Protein AF-A0A8S9FDY0-F1 (afdb_monomer)

Foldseek 3Di:
DPLVVLLVLLLCLLVVQPDLDLVSLQVNLVSLVVNLPDPDPVSLVVSLVSCLVSLVSVLVSLLSQLQDPDQLLPSNLSSLLSLLSLLVGPPRPNVSNDDLSSLLSSLVSLLSLLADDPPPPPDDDDDDDDDDDDDDDDDDDDDDDDDDDDDPDPDDPVRDRDQVSSLSSLVSLLVSCVVDQCVVPVVSLVSLLVSLVCNLVSNVVVVVPDDSVSSVVSSCSSNVSNVVVVVD

Sequence (232 aa):
MDEELLLARIIAGFEGGGGDDESHYHELVADLKSLLDTDDDEILDRFYVSLSSTASSFLRCFSAAMDSPVESGRLAILASEAYLSLLLSTNCPVFTFFSPVAFLSLLGSIRRYLKPRRREDSGAAASSQGNKKKRRRGGGSRKNARNPGREDGDETEEGGFDAKLVFRVLERLGSVLGFVHLDRFPDSLKSLVQTVSEIPLLALEHSGVLNYDRLMEMCGRILGGVLSSDSR

Radius of gyration: 23.09 Å; Cα contacts (8 Å, |Δi|>4): 185; chains: 1; bounding box: 73×43×56 Å

Mean predicted aligned error: 11.54 Å

Solvent-accessible surface area (backbone atoms only — not comparable to full-atom values): 14063 Å² total; per-residue (Å²): 128,62,67,67,60,51,52,53,51,51,54,49,48,33,70,69,54,64,64,99,46,65,67,59,51,50,51,48,39,53,52,50,42,60,57,70,72,47,94,47,65,70,60,49,53,52,46,50,60,61,44,60,82,41,35,70,42,42,46,48,49,50,25,49,38,12,55,47,82,56,92,64,28,54,65,10,43,49,35,36,37,40,54,42,48,52,58,68,38,84,90,44,62,44,83,71,74,59,46,69,64,40,52,49,24,37,52,49,14,52,52,57,52,42,42,78,74,77,75,78,67,90,71,89,87,89,84,85,87,81,92,81,91,84,87,84,88,78,90,82,89,85,92,84,85,87,86,90,75,94,70,92,74,94,68,84,68,90,68,62,88,58,55,67,59,53,53,51,38,53,54,42,50,46,55,47,56,76,77,47,78,44,84,85,36,60,70,52,42,52,49,46,55,52,45,50,66,42,45,67,67,41,39,59,84,43,56,92,72,45,62,59,72,61,49,52,51,50,39,48,50,40,51,50,55,59,62,57,59,77,74,114

Secondary structure (DSSP, 8-state):
--HHHHHHHHHHHHHT---S-HHHHHHHHHHHHHHHT---HHHHHHHHHHHHTTHHHHHHHHHHHHH---TT-HHHHHHHHHHHHHHHSTT--HHHH--HHHHHHHHHHHHHHHSPP----S-----------------------------------TT---HHHHHHHHHHHHHHTTT--GGG-HHHHHHHHHHHHHHHHHHGGGTTTS-HHHHHHHHHHHHHHHHHHTT-

Organism: Brassica cretica (NCBI:txid69181)

pLDDT: mean 79.34, std 21.3, range [27.75, 97.62]

Nearest PDB structures (foldseek):
  8g9k-assembly1_A  TM=3.292E-01  e=4.864E-02  synthetic construct
  8g9j-assembly1_A  TM=3.247E-01  e=9.350E-02  synthetic construct
  6qzr-assembly3_E-4  TM=3.552E-01  e=7.291E-01  Homo sapiens
  2r17-assembly2_D  TM=1.812E-01  e=4.363E-01  Homo sapiens
  1h6k-assembly1_A  TM=2.986E-01  e=3.735E+00  Homo sapiens

InterPro domains:
  IPR026971 Condensin subunit 1/Condensin-2 complex subunit D3 [PTHR14222] (39-215)

Structure (mmCIF, N/CA/C/O backbone):
data_AF-A0A8S9FDY0-F1
#
_entry.id   AF-A0A8S9FDY0-F1
#
loop_
_atom_site.group_PDB
_atom_site.id
_atom_site.type_symbol
_atom_site.label_atom_id
_atom_site.label_alt_id
_atom_site.label_comp_id
_atom_site.label_asym_id
_atom_site.label_entity_id
_atom_site.label_seq_id
_atom_site.pdbx_PDB_ins_code
_atom_site.Cartn_x
_atom_site.Cartn_y
_atom_site.Cartn_z
_atom_site.occupancy
_atom_site.B_iso_or_equiv
_atom_site.auth_seq_id
_atom_site.auth_comp_id
_atom_site.auth_asym_id
_atom_site.auth_atom_id
_atom_site.pdbx_PDB_model_num
ATOM 1 N N 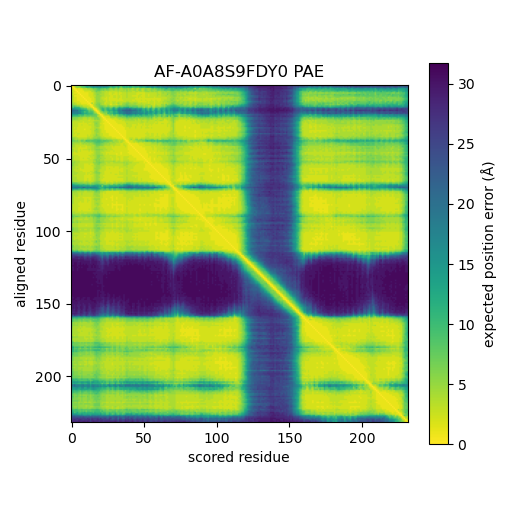. MET A 1 1 ? 10.280 -4.876 24.367 1.00 56.88 1 MET A N 1
ATOM 2 C CA . MET A 1 1 ? 9.572 -3.586 24.505 1.00 56.88 1 MET A CA 1
ATOM 3 C C . MET A 1 1 ? 8.187 -3.933 25.017 1.00 56.88 1 MET A C 1
ATOM 5 O O . MET A 1 1 ? 7.732 -5.014 24.684 1.00 56.88 1 MET A O 1
ATOM 9 N N . ASP A 1 2 ? 7.576 -3.114 25.864 1.00 84.12 2 ASP A N 1
ATOM 10 C CA . ASP A 1 2 ? 6.183 -3.341 26.261 1.00 84.12 2 ASP A CA 1
ATOM 11 C C . ASP A 1 2 ? 5.293 -3.088 25.031 1.00 84.12 2 ASP A C 1
ATOM 13 O O . ASP A 1 2 ? 5.335 -1.990 24.469 1.00 84.12 2 ASP A O 1
ATOM 17 N N . GLU A 1 3 ? 4.583 -4.109 24.552 1.00 82.44 3 GLU A N 1
ATOM 18 C CA . GLU A 1 3 ? 3.737 -4.037 23.349 1.00 82.44 3 GLU A CA 1
ATOM 19 C C . GLU A 1 3 ? 2.630 -2.985 23.509 1.00 82.44 3 GLU A C 1
ATOM 21 O O . GLU A 1 3 ? 2.248 -2.323 22.545 1.00 82.44 3 GLU A O 1
ATOM 26 N N . GLU A 1 4 ? 2.210 -2.725 24.749 1.00 84.00 4 GLU A N 1
ATOM 27 C CA . GLU A 1 4 ? 1.262 -1.665 25.081 1.00 84.00 4 GLU A CA 1
ATOM 28 C C . GLU A 1 4 ? 1.862 -0.267 24.848 1.00 84.00 4 GLU A C 1
ATOM 30 O O . GLU A 1 4 ? 1.204 0.628 24.309 1.00 84.00 4 GLU A O 1
ATOM 35 N N . LEU A 1 5 ? 3.141 -0.073 25.199 1.00 86.38 5 LEU A N 1
ATOM 36 C CA . LEU A 1 5 ? 3.855 1.177 24.920 1.00 86.38 5 LEU A CA 1
ATOM 37 C C . LEU A 1 5 ? 4.093 1.358 23.417 1.00 86.38 5 LEU A C 1
ATOM 39 O O . LEU A 1 5 ? 4.021 2.487 22.926 1.00 86.38 5 LEU A O 1
ATOM 43 N N . LEU A 1 6 ? 4.354 0.266 22.690 1.00 89.50 6 LEU A N 1
ATOM 44 C CA . LEU A 1 6 ? 4.490 0.287 21.234 1.00 89.50 6 LEU A CA 1
ATOM 45 C C . LEU A 1 6 ? 3.177 0.722 20.570 1.00 89.50 6 LEU A C 1
ATOM 47 O O . LEU A 1 6 ? 3.187 1.637 19.746 1.00 89.50 6 LEU A O 1
ATOM 51 N N . LEU A 1 7 ? 2.052 0.130 20.980 1.00 89.75 7 LEU A N 1
ATOM 52 C CA . LEU A 1 7 ? 0.719 0.475 20.489 1.00 89.75 7 LEU A CA 1
ATOM 53 C C . LEU A 1 7 ? 0.404 1.952 20.748 1.00 89.75 7 LEU A C 1
ATOM 55 O O . LEU A 1 7 ? 0.055 2.679 19.815 1.00 89.75 7 LEU A O 1
ATOM 59 N N . ALA A 1 8 ? 0.586 2.422 21.985 1.00 89.19 8 ALA A N 1
ATOM 60 C CA . ALA A 1 8 ? 0.338 3.817 22.342 1.00 89.19 8 ALA A CA 1
ATOM 61 C C . ALA A 1 8 ? 1.201 4.787 21.517 1.00 89.19 8 ALA A C 1
ATOM 63 O O . ALA A 1 8 ? 0.704 5.818 21.062 1.00 89.19 8 ALA A O 1
ATOM 64 N N . ARG A 1 9 ? 2.474 4.442 21.278 1.00 89.50 9 ARG A N 1
ATOM 65 C CA . ARG A 1 9 ? 3.392 5.249 20.464 1.00 89.50 9 ARG A CA 1
ATOM 66 C C . ARG A 1 9 ? 2.954 5.325 19.002 1.00 89.50 9 ARG A C 1
ATOM 68 O O . ARG A 1 9 ? 2.957 6.417 18.438 1.00 89.50 9 ARG A O 1
ATOM 75 N N . ILE A 1 10 ? 2.547 4.201 18.410 1.00 90.31 10 ILE A N 1
ATOM 76 C CA . ILE A 1 10 ? 2.060 4.149 17.024 1.00 90.31 10 ILE A CA 1
ATOM 77 C C . ILE A 1 10 ? 0.804 5.018 16.868 1.00 90.31 10 ILE A C 1
ATOM 79 O O . ILE A 1 10 ? 0.749 5.868 15.978 1.00 90.31 10 ILE A O 1
ATOM 83 N N . ILE A 1 11 ? -0.183 4.850 17.755 1.00 90.50 11 ILE A N 1
ATOM 84 C CA . ILE A 1 11 ? -1.442 5.608 17.699 1.00 90.50 11 ILE A CA 1
ATOM 85 C C . ILE A 1 11 ? -1.191 7.107 17.902 1.00 90.50 11 ILE A C 1
ATOM 87 O O . ILE A 1 11 ? -1.651 7.918 17.095 1.00 90.50 11 ILE A O 1
ATOM 91 N N . ALA A 1 12 ? -0.394 7.479 18.910 1.00 88.56 12 ALA A N 1
ATOM 92 C CA . ALA A 1 12 ? -0.030 8.873 19.154 1.00 88.56 12 ALA A CA 1
ATOM 93 C C . ALA A 1 12 ? 0.718 9.496 17.965 1.00 88.56 12 ALA A C 1
ATOM 95 O O . ALA A 1 12 ? 0.526 10.675 17.665 1.00 88.56 12 ALA A O 1
ATOM 96 N N . GLY A 1 13 ? 1.533 8.711 17.255 1.00 85.81 13 GLY A N 1
ATOM 97 C CA . GLY A 1 13 ? 2.208 9.158 16.040 1.00 85.81 13 GLY A CA 1
ATOM 98 C C . GLY A 1 13 ? 1.251 9.503 14.899 1.00 85.81 13 GLY A C 1
ATOM 99 O O . GLY A 1 13 ? 1.454 10.501 14.210 1.00 85.81 13 GLY A O 1
ATOM 100 N N . PHE A 1 14 ? 0.162 8.745 14.727 1.00 85.50 14 PHE A N 1
ATOM 101 C CA . PHE A 1 14 ? -0.856 9.078 13.724 1.00 85.50 14 PHE A CA 1
ATOM 102 C C . PHE A 1 14 ? -1.698 10.295 14.124 1.00 85.50 14 PHE A C 1
ATOM 104 O O . PHE A 1 14 ? -2.007 11.136 13.276 1.00 85.50 14 PHE A O 1
ATOM 111 N N . GLU A 1 15 ? -2.057 10.421 15.402 1.00 82.94 15 GLU A N 1
ATOM 112 C CA . GLU A 1 15 ? -2.853 11.548 15.910 1.00 82.94 15 GLU A CA 1
ATOM 113 C C . GLU A 1 15 ? -2.082 12.865 15.948 1.00 82.94 15 GLU A C 1
ATOM 115 O O . GLU A 1 15 ? -2.645 13.916 15.636 1.00 82.94 15 GLU A O 1
ATOM 120 N N . GLY A 1 16 ? -0.789 12.805 16.279 1.00 72.00 16 GLY A N 1
ATOM 121 C CA . GLY A 1 16 ? 0.097 13.962 16.405 1.00 72.00 16 GLY A CA 1
ATOM 122 C C . GLY A 1 16 ? 0.286 14.751 15.111 1.00 72.00 16 GLY A C 1
ATOM 123 O O . GLY A 1 16 ? 0.897 15.815 15.145 1.00 72.00 16 GLY A O 1
ATOM 124 N N . GLY A 1 17 ? -0.267 14.261 13.994 1.00 62.62 17 GLY A N 1
ATOM 125 C CA . GLY A 1 17 ? -0.178 14.888 12.689 1.00 62.62 17 GLY A CA 1
ATOM 126 C C . GLY A 1 17 ? 1.274 14.921 12.263 1.00 62.62 17 GLY A C 1
ATOM 127 O O . GLY A 1 17 ? 1.907 15.961 12.401 1.00 62.62 17 GLY A O 1
ATOM 128 N N . GLY A 1 18 ? 1.764 13.769 11.791 1.00 57.16 18 GLY A N 1
ATOM 129 C CA . GLY A 1 18 ? 3.159 13.556 11.425 1.00 57.16 18 GLY A CA 1
ATOM 130 C C . GLY A 1 18 ? 3.793 14.806 10.834 1.00 57.16 18 GLY A C 1
ATOM 131 O O . GLY A 1 18 ? 3.301 15.350 9.843 1.00 57.16 18 GLY A O 1
ATOM 132 N N . GLY A 1 19 ? 4.843 15.291 11.498 1.00 56.75 19 GLY A N 1
ATOM 133 C CA . GLY A 1 19 ? 5.640 16.373 10.946 1.00 56.75 19 GLY A CA 1
ATOM 134 C C . GLY A 1 19 ? 6.150 15.962 9.567 1.00 56.75 19 GLY A C 1
ATOM 135 O O . GLY A 1 19 ? 6.284 14.773 9.278 1.00 56.75 19 GLY A O 1
ATOM 136 N N . ASP A 1 20 ? 6.500 16.932 8.728 1.00 61.53 20 ASP A N 1
ATOM 137 C CA . ASP A 1 20 ? 7.182 16.676 7.447 1.00 61.53 20 ASP A CA 1
ATOM 138 C C . ASP A 1 20 ? 8.606 16.089 7.639 1.00 61.53 20 ASP A C 1
ATOM 140 O O . ASP A 1 20 ? 9.438 16.126 6.736 1.00 61.53 20 ASP A O 1
ATOM 144 N N . ASP A 1 21 ? 8.902 15.564 8.831 1.00 73.56 21 ASP A N 1
ATOM 145 C CA . ASP A 1 21 ? 10.158 14.950 9.217 1.00 73.56 21 ASP A CA 1
ATOM 146 C C . ASP A 1 21 ? 10.160 13.470 8.815 1.00 73.56 21 ASP A C 1
ATOM 148 O O . ASP A 1 21 ? 9.373 12.651 9.292 1.00 73.56 21 ASP A O 1
ATOM 152 N N . GLU A 1 22 ? 11.067 13.122 7.909 1.00 73.88 22 GLU A N 1
ATOM 153 C CA . GLU A 1 22 ? 11.242 11.769 7.386 1.00 73.88 22 GLU A CA 1
ATOM 154 C C . GLU A 1 22 ? 11.546 10.749 8.491 1.00 73.88 22 GLU A C 1
ATOM 156 O O . GLU A 1 22 ? 11.070 9.610 8.439 1.00 73.88 22 GLU A O 1
ATOM 161 N N . SER A 1 23 ? 12.305 11.169 9.509 1.00 81.94 23 SER A N 1
ATOM 162 C CA . SER A 1 23 ? 12.686 10.311 10.633 1.00 81.94 23 SER A CA 1
ATOM 163 C C . SER A 1 23 ? 11.456 9.795 11.384 1.00 81.94 23 SER A C 1
ATOM 165 O O . SER A 1 23 ? 11.383 8.612 11.720 1.00 81.94 23 SER A O 1
ATOM 167 N N . HIS A 1 24 ? 10.432 10.640 11.511 1.00 85.56 24 HIS A N 1
ATOM 168 C CA . HIS A 1 24 ? 9.168 10.291 12.141 1.00 85.56 24 HIS A CA 1
ATOM 169 C C . HIS A 1 24 ? 8.418 9.195 11.372 1.00 85.56 24 HIS A C 1
ATOM 171 O O . HIS A 1 24 ? 7.959 8.217 11.963 1.00 85.56 24 HIS A O 1
ATOM 177 N N . TYR A 1 25 ? 8.328 9.308 10.043 1.00 87.44 25 TYR A N 1
ATOM 178 C CA . TYR A 1 25 ? 7.694 8.273 9.221 1.00 87.44 25 TYR A CA 1
ATOM 179 C C . TYR A 1 25 ? 8.481 6.964 9.239 1.00 87.44 25 TYR A C 1
ATOM 181 O O . TYR A 1 25 ? 7.880 5.890 9.253 1.00 87.44 25 TYR A O 1
ATOM 189 N N . HIS A 1 26 ? 9.812 7.037 9.238 1.00 88.88 26 HIS A N 1
ATOM 190 C CA . HIS A 1 26 ? 10.655 5.850 9.294 1.00 88.88 26 HIS A CA 1
ATOM 191 C C . HIS A 1 26 ? 10.455 5.074 10.604 1.00 88.88 26 HIS A C 1
ATOM 193 O O . HIS A 1 26 ? 10.260 3.857 10.567 1.00 88.88 26 HIS A O 1
ATOM 199 N N . GLU A 1 27 ? 10.447 5.771 11.743 1.00 90.31 27 GLU A N 1
ATOM 200 C CA . GLU A 1 27 ? 10.160 5.176 13.052 1.00 90.31 27 GLU A CA 1
ATOM 201 C C . GLU A 1 27 ? 8.762 4.552 13.093 1.00 90.31 27 GLU A C 1
ATOM 203 O O . GLU A 1 27 ? 8.628 3.386 13.460 1.00 90.31 27 GLU A O 1
ATOM 208 N N . LEU A 1 28 ? 7.734 5.263 12.617 1.00 90.31 28 LEU A N 1
ATOM 209 C CA . LEU A 1 28 ? 6.366 4.735 12.5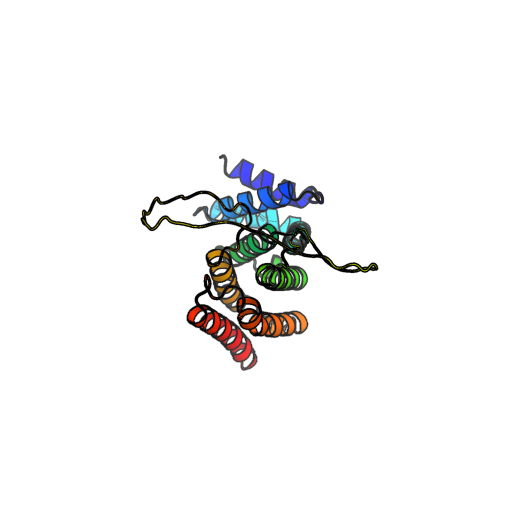85 1.00 90.31 28 LEU A CA 1
ATOM 210 C C . LEU A 1 28 ? 6.220 3.488 11.712 1.00 90.31 28 LEU A C 1
ATOM 212 O O . LEU A 1 28 ? 5.514 2.550 12.082 1.00 90.31 28 LEU A O 1
ATOM 216 N N . VAL A 1 29 ? 6.875 3.458 10.551 1.00 92.00 29 VAL A N 1
ATOM 217 C CA . VAL A 1 29 ? 6.857 2.290 9.662 1.00 92.00 29 VAL A CA 1
ATOM 218 C C . VAL A 1 29 ? 7.566 1.100 10.310 1.00 92.00 29 VAL A C 1
ATOM 220 O O . VAL A 1 29 ? 7.089 -0.027 10.176 1.00 92.00 29 VAL A O 1
ATOM 223 N N . ALA A 1 30 ? 8.685 1.327 11.001 1.00 92.19 30 ALA A N 1
ATOM 224 C CA . ALA A 1 30 ? 9.407 0.274 11.710 1.00 92.19 30 ALA A CA 1
ATOM 225 C C . ALA A 1 30 ? 8.589 -0.281 12.886 1.00 92.19 30 ALA A C 1
ATOM 227 O O . ALA A 1 30 ? 8.458 -1.497 13.024 1.00 92.19 30 ALA A O 1
ATOM 228 N N . ASP A 1 31 ? 7.985 0.606 13.673 1.00 93.06 31 ASP A N 1
ATOM 229 C CA . ASP A 1 31 ? 7.131 0.255 14.802 1.00 93.06 31 ASP A CA 1
ATOM 230 C C . ASP A 1 31 ? 5.903 -0.538 14.364 1.00 93.06 31 ASP A C 1
ATOM 232 O O . ASP A 1 31 ? 5.607 -1.585 14.941 1.00 93.06 31 ASP A O 1
ATOM 236 N N . LEU A 1 32 ? 5.221 -0.081 13.307 1.00 93.19 32 LEU A N 1
ATOM 237 C CA . LEU A 1 32 ? 4.072 -0.794 12.762 1.00 93.19 32 LEU A CA 1
ATOM 238 C C . LEU A 1 32 ? 4.470 -2.188 12.281 1.00 93.19 32 LEU A C 1
ATOM 240 O O . LEU A 1 32 ? 3.759 -3.144 12.557 1.00 93.19 32 LEU A O 1
ATOM 244 N N . LYS A 1 33 ? 5.604 -2.331 11.585 1.00 92.56 33 LYS A N 1
ATOM 245 C CA . LYS A 1 33 ? 6.080 -3.657 11.164 1.00 92.56 33 LYS A CA 1
ATOM 246 C C . LYS A 1 33 ? 6.359 -4.560 12.358 1.00 92.56 33 LYS A C 1
ATOM 248 O O . LYS A 1 33 ? 5.897 -5.690 12.353 1.00 92.56 33 LYS A O 1
ATOM 253 N N . SER A 1 34 ? 7.037 -4.047 13.386 1.00 92.44 34 SER A N 1
ATOM 254 C CA . SER A 1 34 ? 7.290 -4.813 14.610 1.00 92.44 34 SER A CA 1
ATOM 255 C C . SER A 1 34 ? 5.995 -5.277 15.275 1.00 92.44 34 SER A C 1
ATOM 257 O O . SER A 1 34 ? 5.960 -6.387 15.792 1.00 92.44 34 SER A O 1
ATOM 259 N N . LEU A 1 35 ? 4.948 -4.446 15.268 1.00 92.62 35 LEU A N 1
ATOM 260 C CA . LEU A 1 35 ? 3.642 -4.817 15.807 1.00 92.62 35 LEU A CA 1
ATOM 261 C C . LEU A 1 35 ? 2.960 -5.891 14.945 1.00 92.62 35 LEU A C 1
ATOM 263 O O . LEU A 1 35 ? 2.451 -6.864 15.480 1.00 92.62 35 LEU A O 1
ATOM 267 N N . LEU A 1 36 ? 2.979 -5.740 13.618 1.00 91.44 36 LEU A N 1
ATOM 268 C CA . LEU A 1 36 ? 2.350 -6.685 12.684 1.00 91.44 36 LEU A CA 1
ATOM 269 C C . LEU A 1 36 ? 3.071 -8.034 12.585 1.00 91.44 36 LEU A C 1
ATOM 271 O O . LEU A 1 36 ? 2.460 -9.013 12.174 1.00 91.44 36 LEU A O 1
ATOM 275 N N . ASP A 1 37 ? 4.355 -8.082 12.934 1.00 89.50 37 ASP A N 1
ATOM 276 C CA . ASP A 1 37 ? 5.129 -9.322 13.030 1.00 89.50 37 ASP A CA 1
ATOM 277 C C . ASP A 1 37 ? 4.901 -10.047 14.379 1.00 89.50 37 ASP A C 1
ATOM 279 O O . ASP A 1 37 ? 5.515 -11.084 14.630 1.00 89.50 37 ASP A O 1
ATOM 283 N N . THR A 1 38 ? 4.049 -9.508 15.260 1.00 87.31 38 THR A N 1
ATOM 284 C CA . THR A 1 38 ? 3.669 -10.157 16.523 1.00 87.31 38 THR A CA 1
ATOM 285 C C . THR A 1 38 ? 2.576 -11.195 16.256 1.00 87.31 38 THR A C 1
ATOM 287 O O . THR A 1 38 ? 1.565 -10.878 15.640 1.00 87.31 38 THR A O 1
ATOM 290 N N . ASP A 1 39 ? 2.741 -12.419 16.764 1.00 79.69 39 ASP A N 1
ATOM 291 C CA . ASP A 1 39 ? 1.751 -13.508 16.648 1.00 79.69 39 ASP A CA 1
ATOM 292 C C . ASP A 1 39 ? 0.611 -13.404 17.697 1.00 79.69 39 ASP A C 1
ATOM 294 O O . ASP A 1 39 ? 0.001 -14.409 18.068 1.00 79.69 39 ASP A O 1
ATOM 298 N N . ASP A 1 40 ? 0.345 -12.204 18.227 1.00 89.25 40 ASP A N 1
ATOM 299 C CA . ASP A 1 40 ? -0.651 -11.958 19.277 1.00 89.25 40 ASP A CA 1
ATOM 300 C C . ASP A 1 40 ? -1.907 -11.290 18.698 1.00 89.25 40 ASP A C 1
ATOM 302 O O . ASP A 1 40 ? -1.979 -10.070 18.509 1.00 89.25 40 ASP A O 1
ATOM 306 N N . ASP A 1 41 ? -2.919 -12.117 18.427 1.00 89.12 41 ASP A N 1
ATOM 307 C CA . ASP A 1 41 ? -4.205 -11.671 17.890 1.00 89.12 41 ASP A CA 1
ATOM 308 C C . ASP A 1 41 ? -4.957 -10.725 18.852 1.00 89.12 41 ASP A C 1
ATOM 310 O O . ASP A 1 41 ? -5.671 -9.835 18.388 1.00 89.12 41 ASP A O 1
ATOM 314 N N . GLU A 1 42 ? -4.793 -10.851 20.178 1.00 91.12 42 GLU A N 1
ATOM 315 C CA . GLU A 1 42 ? -5.473 -9.964 21.138 1.00 91.12 42 GLU A CA 1
ATOM 316 C C . GLU A 1 42 ? -4.911 -8.540 21.058 1.00 91.12 42 GLU A C 1
ATOM 318 O O . GLU A 1 42 ? -5.657 -7.552 21.110 1.00 91.12 42 GLU A O 1
ATOM 323 N N . ILE A 1 43 ? -3.593 -8.420 20.896 1.00 90.44 43 ILE A N 1
ATOM 324 C CA . ILE A 1 43 ? -2.919 -7.132 20.714 1.00 90.44 43 ILE A CA 1
ATOM 325 C C . ILE A 1 43 ? -3.309 -6.509 19.375 1.00 90.44 43 ILE A C 1
ATOM 327 O O . ILE A 1 43 ? -3.617 -5.312 19.330 1.00 90.44 43 ILE A O 1
ATOM 331 N N . LEU A 1 44 ? -3.353 -7.302 18.302 1.00 91.50 44 LEU A N 1
ATOM 332 C CA . LEU A 1 44 ? -3.774 -6.830 16.982 1.00 91.50 44 LEU A CA 1
ATOM 333 C C . LEU A 1 44 ? -5.234 -6.362 16.985 1.00 91.50 44 LEU A C 1
ATOM 335 O O . LEU A 1 44 ? -5.523 -5.272 16.486 1.00 91.50 44 LEU A O 1
ATOM 339 N N . ASP A 1 45 ? -6.143 -7.098 17.621 1.00 91.81 45 ASP A N 1
ATOM 340 C CA . ASP A 1 45 ? -7.548 -6.701 17.741 1.00 91.81 45 ASP A CA 1
ATOM 341 C C . ASP A 1 45 ? -7.692 -5.363 18.490 1.00 91.81 45 ASP A C 1
ATOM 343 O O . ASP A 1 45 ? -8.390 -4.447 18.033 1.00 91.81 45 ASP A O 1
ATOM 347 N N . ARG A 1 46 ? -6.973 -5.187 19.608 1.00 92.12 46 ARG A N 1
ATOM 348 C CA . ARG A 1 46 ? -6.941 -3.912 20.351 1.00 92.12 46 ARG A CA 1
ATOM 349 C C . ARG A 1 46 ? -6.335 -2.778 19.528 1.00 92.12 46 ARG A C 1
ATOM 351 O O . ARG A 1 46 ? -6.821 -1.638 19.589 1.00 92.12 46 ARG A O 1
ATOM 358 N N . PHE A 1 47 ? -5.300 -3.080 18.751 1.00 93.06 47 PHE A N 1
ATOM 359 C CA . PHE A 1 47 ? -4.691 -2.135 17.829 1.00 93.06 47 PHE A CA 1
ATOM 360 C C . PHE A 1 47 ? -5.687 -1.695 16.758 1.00 93.06 47 PHE A C 1
ATOM 362 O O . PHE A 1 47 ? -5.853 -0.493 16.573 1.00 93.06 47 PHE A O 1
ATOM 369 N N . TYR A 1 48 ? -6.426 -2.606 16.122 1.00 93.94 48 TYR A N 1
ATOM 370 C CA . TYR A 1 48 ? -7.423 -2.242 15.112 1.00 93.94 48 TYR A CA 1
ATOM 371 C C . TYR A 1 48 ? -8.572 -1.418 15.675 1.00 93.94 48 TYR A C 1
ATOM 373 O O . TYR A 1 48 ? -9.020 -0.480 15.010 1.00 93.94 48 TYR A O 1
ATOM 381 N N . VAL A 1 49 ? -9.033 -1.715 16.892 1.00 93.00 49 VAL A N 1
ATOM 382 C CA . VAL A 1 49 ? -10.047 -0.896 17.574 1.00 93.00 49 VAL A CA 1
ATOM 383 C C . VAL A 1 49 ? -9.538 0.535 17.767 1.00 93.00 49 VAL A C 1
ATOM 385 O O . VAL A 1 49 ? -10.247 1.491 17.445 1.00 93.00 49 VAL A O 1
ATOM 388 N N . SER A 1 50 ? -8.292 0.686 18.219 1.00 92.00 50 SER A N 1
ATOM 389 C CA . SER A 1 50 ? -7.659 1.991 18.460 1.00 92.00 50 SER A CA 1
ATOM 390 C C . SER A 1 50 ? -7.305 2.727 17.163 1.00 92.00 50 SER A C 1
ATOM 392 O O . SER A 1 50 ? -7.445 3.942 17.063 1.00 92.00 50 SER A O 1
ATOM 394 N N . LEU A 1 51 ? -6.879 2.002 16.131 1.00 92.12 51 LEU A N 1
ATOM 395 C CA . LEU A 1 51 ? -6.547 2.566 14.827 1.00 92.12 51 LEU A CA 1
ATOM 396 C C . LEU A 1 51 ? -7.811 2.988 14.071 1.00 92.12 51 LEU A C 1
ATOM 398 O O . LEU A 1 51 ? -7.791 3.958 13.321 1.00 92.12 51 LEU A O 1
ATOM 402 N N . SER A 1 52 ? -8.936 2.297 14.279 1.00 93.12 52 SER A N 1
ATOM 403 C CA . SER A 1 52 ? -10.200 2.612 13.601 1.00 93.12 52 SER A CA 1
ATOM 404 C C . SER A 1 52 ? -10.734 3.995 13.976 1.00 93.12 52 SER A C 1
ATOM 406 O O . SER A 1 52 ? -11.274 4.687 13.112 1.00 93.12 52 SER A O 1
ATOM 408 N N . SER A 1 53 ? -10.547 4.446 15.224 1.00 91.00 53 SER A N 1
ATOM 409 C CA . SER A 1 53 ? -10.924 5.810 15.634 1.00 91.00 53 SER A CA 1
ATOM 410 C C . SER A 1 53 ? -10.052 6.890 14.980 1.00 91.00 53 SER A C 1
ATOM 412 O O . SER A 1 53 ? -10.483 8.036 14.855 1.00 91.00 53 SER A O 1
ATOM 414 N N . THR A 1 54 ? -8.860 6.520 14.506 1.00 89.94 54 THR A N 1
ATOM 415 C CA . THR A 1 54 ? -7.853 7.409 13.908 1.00 89.94 54 THR A CA 1
ATOM 416 C C . THR A 1 54 ? -7.559 7.073 12.441 1.00 89.94 54 THR A C 1
ATOM 418 O O . THR A 1 54 ? -6.579 7.553 11.868 1.00 89.94 54 THR A O 1
ATOM 421 N N . ALA A 1 55 ? -8.434 6.298 11.788 1.00 92.12 55 ALA A N 1
ATOM 422 C CA . ALA A 1 55 ? -8.191 5.714 10.467 1.00 92.12 55 ALA A CA 1
ATOM 423 C C . ALA A 1 55 ? -7.875 6.756 9.383 1.00 92.12 55 ALA A C 1
ATOM 425 O O . ALA A 1 55 ? -7.013 6.539 8.532 1.00 92.12 55 ALA A O 1
ATOM 426 N N . SER A 1 56 ? -8.537 7.914 9.419 1.00 91.75 56 SER A N 1
ATOM 427 C CA . SER A 1 56 ? -8.285 9.014 8.482 1.00 91.75 56 SER A CA 1
ATOM 428 C C . SER A 1 56 ? -6.885 9.612 8.651 1.00 91.75 56 SER A C 1
ATOM 430 O O . SER A 1 56 ? -6.203 9.872 7.657 1.00 91.75 56 SER A O 1
ATOM 432 N N . SER A 1 57 ? -6.439 9.795 9.896 1.00 91.62 57 SER A N 1
ATOM 433 C CA . SER A 1 57 ? -5.092 10.264 10.222 1.00 91.62 57 SER A CA 1
ATOM 434 C C . SER A 1 57 ? -4.042 9.246 9.795 1.00 91.62 57 SER A C 1
ATOM 436 O O . SER A 1 57 ? -3.104 9.619 9.096 1.00 91.62 57 SER A O 1
ATOM 438 N N . PHE A 1 58 ? -4.258 7.965 10.107 1.00 92.38 58 PHE A N 1
ATOM 439 C CA . PHE A 1 58 ? -3.422 6.858 9.641 1.00 92.38 58 PHE A CA 1
ATOM 440 C C . PHE A 1 58 ? -3.260 6.868 8.112 1.00 92.38 58 PHE A C 1
ATOM 442 O O . PHE A 1 58 ? -2.140 6.920 7.601 1.00 92.38 58 PHE A O 1
ATOM 449 N N . LEU A 1 59 ? -4.376 6.894 7.374 1.00 94.12 59 LEU A N 1
ATOM 450 C CA . LEU A 1 59 ? -4.384 6.899 5.910 1.00 94.12 59 LEU A CA 1
ATOM 451 C C . LEU A 1 59 ? -3.644 8.108 5.335 1.00 94.12 59 LEU A C 1
ATOM 453 O O . LEU A 1 59 ? -2.899 7.971 4.363 1.00 94.12 59 LEU A O 1
ATOM 457 N N . ARG A 1 60 ? -3.830 9.288 5.934 1.00 92.56 60 ARG A N 1
ATOM 458 C CA . ARG A 1 60 ? -3.135 10.514 5.531 1.00 92.56 60 ARG A CA 1
ATOM 459 C C . ARG A 1 60 ? -1.629 10.402 5.767 1.00 92.56 60 ARG A C 1
ATOM 461 O O . ARG A 1 60 ? -0.866 10.702 4.854 1.00 92.56 60 ARG A O 1
ATOM 468 N N . CYS A 1 61 ? -1.215 9.941 6.947 1.00 90.81 61 CYS A N 1
ATOM 469 C CA . CYS A 1 61 ? 0.191 9.748 7.297 1.00 90.81 61 CYS A CA 1
ATOM 470 C C . CYS A 1 61 ? 0.874 8.752 6.353 1.00 90.81 61 CYS A C 1
ATOM 472 O O . CYS A 1 61 ? 1.938 9.046 5.818 1.00 90.81 61 CYS A O 1
ATOM 474 N N . PHE A 1 62 ? 0.245 7.607 6.080 1.00 92.00 62 PHE A N 1
ATOM 475 C CA . PHE A 1 62 ? 0.813 6.616 5.166 1.00 92.00 62 PHE A CA 1
ATOM 476 C C . PHE A 1 62 ? 0.845 7.095 3.718 1.00 92.00 62 PHE A C 1
ATOM 478 O O . PHE A 1 62 ? 1.835 6.861 3.029 1.00 92.00 62 PHE A O 1
ATOM 485 N N . SER A 1 63 ? -0.189 7.803 3.259 1.00 94.19 63 SER A N 1
ATOM 486 C CA . SER A 1 63 ? -0.174 8.411 1.923 1.00 94.19 63 SER A CA 1
ATOM 487 C C . SER A 1 63 ? 0.991 9.397 1.792 1.00 94.19 63 SER A C 1
ATOM 489 O O . SER A 1 63 ? 1.751 9.305 0.834 1.00 94.19 63 SER A O 1
ATOM 491 N N . ALA A 1 64 ? 1.205 10.257 2.796 1.00 91.69 64 ALA A N 1
ATOM 492 C CA . ALA A 1 64 ? 2.330 11.192 2.830 1.00 91.69 64 ALA A CA 1
ATOM 493 C C . ALA A 1 64 ? 3.693 10.476 2.838 1.00 91.69 64 ALA A C 1
ATOM 495 O O . ALA A 1 64 ? 4.570 10.824 2.049 1.00 91.69 64 ALA A O 1
ATOM 496 N N . ALA A 1 65 ? 3.855 9.426 3.650 1.00 91.81 65 ALA A N 1
ATOM 497 C CA . ALA A 1 65 ? 5.079 8.624 3.679 1.00 91.81 65 ALA A CA 1
ATOM 498 C C . ALA A 1 65 ? 5.370 7.956 2.321 1.00 91.81 65 ALA A C 1
ATOM 500 O O . ALA A 1 65 ? 6.510 7.956 1.853 1.00 91.81 65 ALA A O 1
ATOM 501 N N . MET A 1 66 ? 4.339 7.422 1.654 1.00 94.75 66 MET A N 1
ATOM 502 C CA . MET A 1 66 ? 4.440 6.826 0.314 1.00 94.75 66 MET A CA 1
ATOM 503 C C . MET A 1 66 ? 4.685 7.864 -0.790 1.00 94.75 66 MET A C 1
ATOM 505 O O . MET A 1 66 ? 5.252 7.527 -1.835 1.00 94.75 66 MET A O 1
ATOM 509 N N . ASP A 1 67 ? 4.283 9.113 -0.563 1.00 92.06 67 ASP A N 1
ATOM 510 C CA . ASP A 1 67 ? 4.498 10.246 -1.464 1.00 92.06 67 ASP A CA 1
ATOM 511 C C . ASP A 1 67 ? 5.776 11.039 -1.213 1.00 92.06 67 ASP A C 1
ATOM 513 O O . ASP A 1 67 ? 6.080 11.942 -1.998 1.00 92.06 67 ASP A O 1
ATOM 517 N N . SER A 1 68 ? 6.560 10.647 -0.206 1.00 86.44 68 SER A N 1
ATOM 518 C CA . SER A 1 68 ? 7.851 11.255 0.096 1.00 86.44 68 SER A CA 1
ATOM 519 C C . SER A 1 68 ? 8.723 11.364 -1.170 1.00 86.44 68 SER A C 1
ATOM 521 O O . SER A 1 68 ? 8.986 10.350 -1.832 1.00 86.44 68 SER A O 1
ATOM 523 N N . PRO A 1 69 ? 9.172 12.581 -1.542 1.00 76.19 69 PRO A N 1
ATOM 524 C CA . PRO A 1 69 ? 9.955 12.816 -2.753 1.00 76.19 69 PRO A CA 1
ATOM 525 C C . PRO A 1 69 ? 11.442 12.486 -2.572 1.00 76.19 69 PRO A C 1
ATOM 527 O O . PRO A 1 69 ? 12.228 12.742 -3.484 1.00 76.19 69 PRO A O 1
ATOM 530 N N . VAL A 1 70 ? 11.837 11.969 -1.404 1.00 69.56 70 VAL A N 1
ATOM 531 C CA . VAL A 1 70 ? 13.238 11.750 -1.039 1.00 69.56 70 VAL A CA 1
ATOM 532 C C . VAL A 1 70 ? 13.920 10.837 -2.047 1.00 69.56 70 VAL A C 1
ATOM 534 O O . VAL A 1 70 ? 13.373 9.838 -2.520 1.00 69.56 70 VAL A O 1
ATOM 537 N N . GLU A 1 71 ? 15.160 11.201 -2.349 1.00 62.44 71 GLU A N 1
ATOM 538 C CA . GLU A 1 71 ? 15.926 10.716 -3.486 1.00 62.44 71 GLU A CA 1
ATOM 539 C C . GLU A 1 71 ? 16.050 9.188 -3.502 1.00 62.44 71 GLU A C 1
ATOM 541 O O . GLU A 1 71 ? 16.010 8.583 -4.571 1.00 62.44 71 GLU A O 1
ATOM 546 N N . SER A 1 72 ? 16.087 8.540 -2.328 1.00 72.44 72 SER A N 1
ATOM 547 C CA . SER A 1 72 ? 16.198 7.083 -2.199 1.00 72.44 72 SER A CA 1
ATOM 548 C C . SER A 1 72 ? 14.908 6.300 -2.518 1.00 72.44 72 SER A C 1
ATOM 550 O O . SER A 1 72 ? 14.979 5.094 -2.775 1.00 72.44 72 SER A O 1
ATOM 552 N N . GLY A 1 73 ? 13.726 6.925 -2.455 1.00 85.56 73 GLY A N 1
ATOM 553 C CA . GLY A 1 73 ? 12.418 6.256 -2.556 1.00 85.56 73 GLY A CA 1
ATOM 554 C C . GLY A 1 73 ? 12.199 5.086 -1.577 1.00 85.56 73 GLY A C 1
ATOM 555 O O . GLY A 1 73 ? 11.165 4.420 -1.642 1.00 85.56 73 GLY A O 1
ATOM 556 N N . ARG A 1 74 ? 13.163 4.802 -0.686 1.00 89.31 74 ARG A N 1
ATOM 557 C CA . ARG A 1 74 ? 13.209 3.593 0.141 1.00 89.31 74 ARG A CA 1
ATOM 558 C C . ARG A 1 74 ? 12.166 3.663 1.244 1.00 89.31 74 ARG A C 1
ATOM 560 O O . ARG A 1 74 ? 11.450 2.692 1.455 1.00 89.31 74 ARG A O 1
ATOM 567 N N . LEU A 1 75 ? 12.026 4.818 1.894 1.00 90.50 75 LEU A N 1
ATOM 568 C CA . LEU A 1 75 ? 10.955 5.037 2.863 1.00 90.50 75 LEU A CA 1
ATOM 569 C C . LEU A 1 75 ? 9.581 4.841 2.215 1.00 90.50 75 LEU A C 1
ATOM 571 O O . LEU A 1 75 ? 8.753 4.117 2.754 1.00 90.50 75 LEU A O 1
ATOM 575 N N . ALA A 1 76 ? 9.361 5.420 1.033 1.00 93.62 76 ALA A N 1
ATOM 576 C CA . ALA A 1 76 ? 8.081 5.335 0.340 1.00 93.62 76 ALA A CA 1
ATOM 577 C C . ALA A 1 76 ? 7.675 3.882 0.033 1.00 93.62 76 ALA A C 1
ATOM 579 O O . ALA A 1 76 ? 6.522 3.491 0.246 1.00 93.62 76 ALA A O 1
ATOM 580 N N . ILE A 1 77 ? 8.624 3.052 -0.416 1.00 94.62 77 ILE A N 1
ATOM 581 C CA . ILE A 1 77 ? 8.364 1.632 -0.677 1.00 94.62 77 ILE A CA 1
ATOM 582 C C . ILE A 1 77 ? 8.248 0.814 0.626 1.00 94.62 77 ILE A C 1
ATOM 584 O O . ILE A 1 77 ? 7.425 -0.095 0.690 1.00 94.62 77 ILE A O 1
ATOM 588 N N . LEU A 1 78 ? 8.977 1.162 1.697 1.00 94.38 78 LEU A N 1
ATOM 589 C CA . LEU A 1 78 ? 8.834 0.531 3.019 1.00 94.38 78 LEU A CA 1
ATOM 590 C C . LEU A 1 78 ? 7.486 0.856 3.673 1.00 94.38 78 LEU A C 1
ATOM 592 O O . LEU A 1 78 ? 6.893 -0.025 4.296 1.00 94.38 78 LEU A O 1
ATOM 596 N N . ALA A 1 79 ? 7.001 2.088 3.518 1.00 94.88 79 ALA A N 1
ATOM 597 C CA . ALA A 1 79 ? 5.676 2.513 3.952 1.00 94.88 79 ALA A CA 1
ATOM 598 C C . ALA A 1 79 ? 4.590 1.775 3.164 1.00 94.88 79 ALA A C 1
ATOM 600 O O . ALA A 1 79 ? 3.629 1.287 3.750 1.00 94.88 79 ALA A O 1
ATOM 601 N N . SER A 1 80 ? 4.790 1.604 1.853 1.00 96.81 80 SER A N 1
ATOM 602 C CA . SER A 1 80 ? 3.900 0.799 1.005 1.00 96.81 80 SER A CA 1
ATOM 603 C C . SER A 1 80 ? 3.872 -0.664 1.443 1.00 96.81 80 SER A C 1
ATOM 605 O O . SER A 1 80 ? 2.810 -1.272 1.519 1.00 96.81 80 SER A O 1
ATOM 607 N N . GLU A 1 81 ? 5.035 -1.225 1.778 1.00 96.62 81 GLU A N 1
ATOM 608 C CA . GLU A 1 81 ? 5.144 -2.574 2.325 1.00 96.62 81 GLU A CA 1
ATOM 609 C C . GLU A 1 81 ? 4.364 -2.713 3.640 1.00 96.62 81 GLU A C 1
ATOM 611 O O . GLU A 1 81 ? 3.584 -3.650 3.773 1.00 96.62 81 GLU A O 1
ATOM 616 N N . ALA A 1 82 ? 4.548 -1.786 4.585 1.00 96.00 82 ALA A N 1
ATOM 617 C CA . AL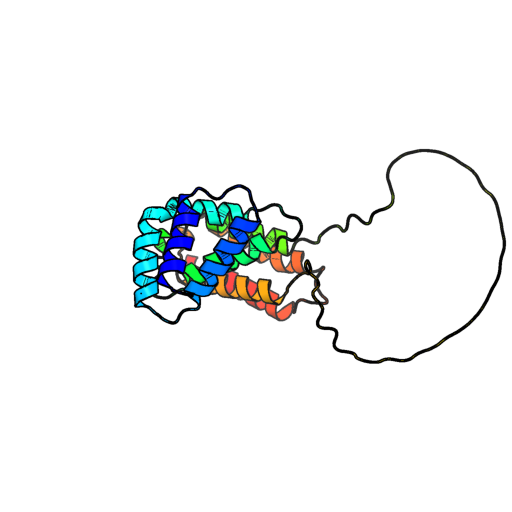A A 1 82 ? 3.849 -1.800 5.870 1.00 96.00 82 ALA A CA 1
ATOM 618 C C . ALA A 1 82 ? 2.334 -1.603 5.715 1.00 96.00 82 ALA A C 1
ATOM 620 O O . ALA A 1 82 ? 1.562 -2.306 6.361 1.00 96.00 82 ALA A O 1
ATOM 621 N N . TYR A 1 83 ? 1.906 -0.713 4.814 1.00 97.12 83 TYR A N 1
ATOM 622 C CA . TYR A 1 83 ? 0.495 -0.521 4.486 1.00 97.12 83 TYR A CA 1
ATOM 623 C C . TYR A 1 83 ? -0.145 -1.810 3.956 1.00 97.12 83 TYR A C 1
ATOM 625 O O . TYR A 1 83 ? -1.208 -2.212 4.421 1.00 97.12 83 TYR A O 1
ATOM 633 N N . LEU A 1 84 ? 0.519 -2.508 3.028 1.00 97.19 84 LEU A N 1
ATOM 634 C CA . LEU A 1 84 ? 0.021 -3.788 2.520 1.00 97.19 84 LEU A CA 1
ATOM 635 C C . LEU A 1 84 ? 0.053 -4.887 3.587 1.00 97.19 84 LEU A C 1
ATOM 637 O O . LEU A 1 84 ? -0.884 -5.676 3.653 1.00 97.19 84 LEU A O 1
ATOM 641 N N . SER A 1 85 ? 1.099 -4.949 4.419 1.00 96.00 85 SER A N 1
ATOM 642 C CA . SER A 1 85 ? 1.156 -5.893 5.542 1.00 96.00 85 SER A CA 1
ATOM 643 C C . SER A 1 85 ? -0.014 -5.689 6.501 1.00 96.00 85 SER A C 1
ATOM 645 O O . SER A 1 85 ? -0.634 -6.669 6.893 1.00 96.00 85 SER A O 1
ATOM 647 N N . LEU A 1 86 ? -0.370 -4.438 6.815 1.00 95.69 86 LEU A N 1
ATOM 648 C CA . LEU A 1 86 ? -1.533 -4.133 7.648 1.00 95.69 86 LEU A CA 1
ATOM 649 C C . LEU A 1 86 ? -2.814 -4.706 7.037 1.00 95.69 86 LEU A C 1
ATOM 651 O O . LEU A 1 86 ? -3.591 -5.338 7.743 1.00 95.69 86 LEU A O 1
ATOM 655 N N . LEU A 1 87 ? -3.035 -4.495 5.735 1.00 95.56 87 LEU A N 1
ATOM 656 C CA . LEU A 1 87 ? -4.231 -4.978 5.033 1.00 95.56 87 LEU A CA 1
ATOM 657 C C . LEU A 1 87 ? -4.303 -6.509 4.928 1.00 95.56 87 LEU A C 1
ATOM 659 O O . LEU A 1 87 ? -5.391 -7.047 4.754 1.00 95.56 87 LEU A O 1
ATOM 663 N N . LE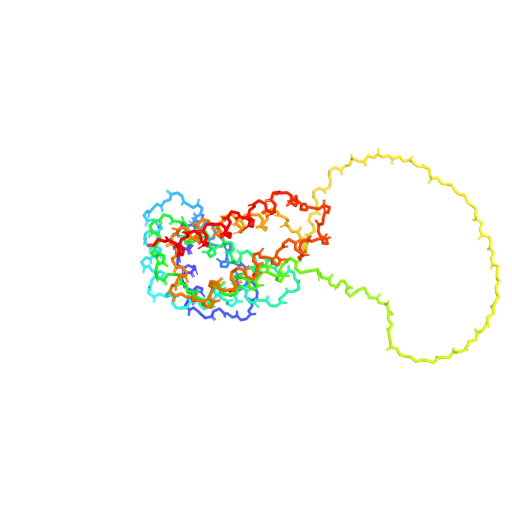U A 1 88 ? -3.161 -7.195 4.996 1.00 94.31 88 LEU A N 1
ATOM 664 C CA . LEU A 1 88 ? -3.069 -8.659 4.945 1.00 94.31 88 LEU A CA 1
ATOM 665 C C . LEU A 1 88 ? -3.048 -9.322 6.322 1.00 94.31 88 LEU A C 1
ATOM 667 O O . LEU A 1 88 ? -3.142 -10.545 6.398 1.00 94.31 88 LEU A O 1
ATOM 671 N N . SER A 1 89 ? -2.876 -8.536 7.380 1.00 93.38 89 SER A N 1
ATOM 672 C CA . SER A 1 89 ? -2.820 -9.037 8.745 1.00 93.38 89 SER A CA 1
ATOM 673 C C . SER A 1 89 ? -4.175 -9.594 9.187 1.00 93.38 89 SER A C 1
ATOM 675 O O . SER A 1 89 ? -5.232 -9.206 8.671 1.00 93.38 89 SER A O 1
ATOM 677 N N . THR A 1 90 ? -4.135 -10.539 10.126 1.00 88.75 90 THR A N 1
ATOM 678 C CA . THR A 1 90 ? -5.321 -11.207 10.673 1.00 88.75 90 THR A CA 1
ATOM 679 C C . THR A 1 90 ? -6.312 -10.177 11.208 1.00 88.75 90 THR A C 1
ATOM 681 O O . THR A 1 90 ? -5.927 -9.130 11.713 1.00 88.75 90 THR A O 1
ATOM 684 N N . ASN A 1 91 ? -7.610 -10.435 11.024 1.00 88.44 91 ASN A N 1
ATOM 685 C CA . ASN A 1 91 ? -8.718 -9.588 11.495 1.00 88.44 91 ASN A CA 1
ATOM 686 C C . ASN A 1 91 ? -8.723 -8.118 11.026 1.00 88.44 91 ASN A C 1
ATOM 688 O O . ASN A 1 91 ? -9.593 -7.353 11.450 1.00 88.44 91 ASN A O 1
ATOM 692 N N . CYS A 1 92 ? -7.829 -7.710 10.118 1.00 91.94 92 CYS A N 1
ATOM 693 C CA . CYS A 1 92 ? -7.781 -6.334 9.643 1.00 91.94 92 CYS A CA 1
ATOM 694 C C . CYS A 1 92 ? -9.126 -5.923 9.013 1.00 91.94 92 CYS A C 1
ATOM 696 O O . CYS A 1 92 ? -9.593 -6.574 8.068 1.00 91.94 92 CYS A O 1
ATOM 698 N N . PRO A 1 93 ? -9.759 -4.821 9.462 1.00 93.00 93 PRO A N 1
ATOM 699 C CA . PRO A 1 93 ? -10.959 -4.300 8.827 1.00 93.00 93 PRO A CA 1
ATOM 700 C C . PRO A 1 93 ? -10.569 -3.577 7.529 1.00 93.00 93 PRO A C 1
ATOM 702 O O . PRO A 1 93 ? -10.510 -2.348 7.460 1.00 93.00 93 PRO A O 1
ATOM 705 N N . VAL A 1 94 ? -10.305 -4.358 6.475 1.00 92.88 94 VAL A N 1
ATOM 706 C CA . VAL A 1 94 ? -9.788 -3.892 5.175 1.00 92.88 94 VAL A CA 1
ATOM 707 C C . VAL A 1 94 ? -10.613 -2.737 4.603 1.00 92.88 94 VAL A C 1
ATOM 709 O O . VAL A 1 94 ? -10.044 -1.780 4.094 1.00 92.88 94 VAL A O 1
ATOM 712 N N . PHE A 1 95 ? -11.942 -2.758 4.735 1.00 89.88 95 PHE A N 1
ATOM 713 C CA . PHE A 1 95 ? -12.808 -1.678 4.238 1.00 89.88 95 PHE A CA 1
ATOM 714 C C . PHE A 1 95 ? -12.623 -0.334 4.959 1.00 89.88 95 PHE A C 1
ATOM 716 O O . PHE A 1 95 ? -12.954 0.703 4.390 1.00 89.88 95 PHE A O 1
ATOM 723 N N . THR A 1 96 ? -12.099 -0.343 6.185 1.00 93.94 96 THR A N 1
ATOM 724 C CA . THR A 1 96 ? -11.788 0.869 6.955 1.00 93.94 96 THR A CA 1
ATOM 725 C C . THR A 1 96 ? -10.435 1.447 6.545 1.00 93.94 96 THR A C 1
ATOM 727 O O . THR A 1 96 ? -10.285 2.664 6.448 1.00 93.94 96 THR A O 1
ATOM 730 N N . PHE A 1 97 ? -9.449 0.581 6.292 1.00 94.25 97 PHE A N 1
ATOM 731 C CA . PHE A 1 97 ? -8.060 0.985 6.039 1.00 94.25 97 PHE A CA 1
ATOM 732 C C . PHE A 1 97 ? -7.655 0.963 4.564 1.00 94.25 97 PHE A C 1
ATOM 734 O O . PHE A 1 97 ? -6.564 1.416 4.216 1.00 94.25 97 PHE A O 1
ATOM 741 N N . PHE A 1 98 ? -8.515 0.487 3.667 1.00 95.06 98 PHE A N 1
ATOM 742 C CA . PHE A 1 98 ? -8.330 0.657 2.234 1.00 95.06 98 PHE A CA 1
ATOM 743 C C . PHE A 1 98 ? -8.858 2.022 1.785 1.00 95.06 98 PHE A C 1
ATOM 745 O O . PHE A 1 98 ? -10.019 2.361 2.003 1.00 95.06 98 PHE A O 1
ATOM 752 N N . SER A 1 99 ? -8.015 2.798 1.103 1.00 94.69 99 SER A N 1
ATOM 753 C CA . SER A 1 99 ? -8.410 4.067 0.491 1.00 94.69 99 SER A CA 1
ATOM 754 C C . SER A 1 99 ? -7.840 4.181 -0.920 1.00 94.69 99 SER A C 1
ATOM 756 O O . SER A 1 99 ? -6.641 3.948 -1.099 1.00 94.69 99 SER A O 1
ATOM 758 N N . PRO A 1 100 ? -8.640 4.617 -1.915 1.00 94.75 100 PRO A N 1
ATOM 759 C CA . PRO A 1 100 ? -8.149 4.885 -3.265 1.00 94.75 100 PRO A CA 1
ATOM 760 C C . PRO A 1 100 ? -6.946 5.828 -3.288 1.00 94.75 100 PRO A C 1
ATOM 762 O O . PRO A 1 100 ? -6.034 5.627 -4.081 1.00 94.75 100 PRO A O 1
ATOM 765 N N . VAL A 1 101 ? -6.909 6.827 -2.399 1.00 95.38 101 VAL A N 1
ATOM 766 C CA . VAL A 1 101 ? -5.805 7.796 -2.327 1.00 95.38 101 VAL A CA 1
ATOM 767 C C . VAL A 1 101 ? -4.515 7.111 -1.880 1.00 95.38 101 VAL A C 1
ATOM 769 O O . VAL A 1 101 ? -3.523 7.172 -2.598 1.00 95.38 101 VAL A O 1
ATOM 772 N N . ALA A 1 102 ? -4.551 6.383 -0.759 1.00 95.94 102 ALA A N 1
ATOM 773 C CA . ALA A 1 102 ? -3.391 5.647 -0.253 1.00 95.94 102 ALA A CA 1
ATOM 774 C C . ALA A 1 102 ? -2.901 4.602 -1.266 1.00 95.94 102 ALA A C 1
ATOM 776 O O . ALA A 1 102 ? -1.700 4.440 -1.480 1.00 95.94 102 ALA A O 1
ATOM 777 N N . PHE A 1 103 ? -3.832 3.939 -1.953 1.00 97.19 103 PHE A N 1
ATOM 778 C CA . PHE A 1 103 ? -3.511 2.995 -3.014 1.00 97.19 103 PHE A CA 1
ATOM 779 C C 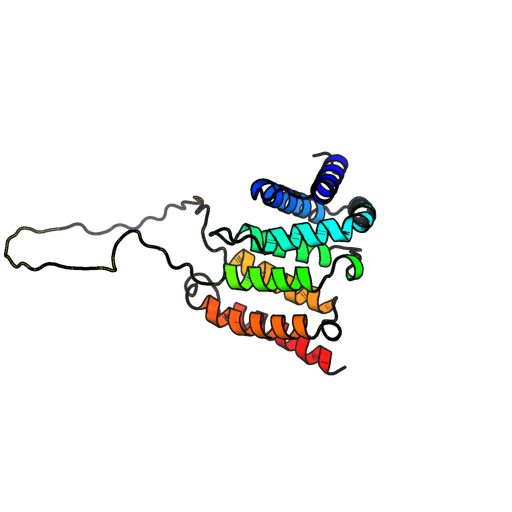. PHE A 1 103 ? -2.816 3.662 -4.212 1.00 97.19 103 PHE A C 1
ATOM 781 O O . PHE A 1 103 ? -1.846 3.125 -4.743 1.00 97.19 103 PHE A O 1
ATOM 788 N N . LEU A 1 104 ? -3.254 4.850 -4.636 1.00 96.75 104 LEU A N 1
ATOM 789 C CA . LEU A 1 104 ? -2.582 5.595 -5.706 1.00 96.75 104 LEU A CA 1
ATOM 790 C C . LEU A 1 104 ? -1.179 6.064 -5.288 1.00 96.75 104 LEU A C 1
ATOM 792 O O . LEU A 1 104 ? -0.252 5.954 -6.096 1.00 96.75 104 LEU A O 1
ATOM 796 N N . SER A 1 105 ? -1.003 6.515 -4.041 1.00 96.88 105 SER A N 1
ATOM 797 C CA . SER A 1 105 ? 0.313 6.852 -3.475 1.00 96.88 105 SER A CA 1
ATOM 798 C C . SER A 1 105 ? 1.245 5.634 -3.461 1.00 96.88 105 SER A C 1
ATOM 800 O O . SER A 1 105 ? 2.405 5.742 -3.862 1.00 96.88 105 SER A O 1
ATOM 802 N N . LEU A 1 106 ? 0.726 4.447 -3.123 1.00 97.62 106 LEU A N 1
ATOM 803 C CA . LEU A 1 106 ? 1.451 3.174 -3.217 1.00 97.62 106 LEU A CA 1
ATOM 804 C C . LEU A 1 106 ? 1.897 2.860 -4.652 1.00 97.62 106 LEU A C 1
ATOM 806 O O . LEU A 1 106 ? 3.047 2.504 -4.897 1.00 97.62 106 LEU A O 1
ATOM 810 N N . LEU A 1 107 ? 1.018 3.013 -5.643 1.00 96.81 107 LEU A N 1
ATOM 811 C CA . LEU A 1 107 ? 1.400 2.793 -7.043 1.00 96.81 107 LEU A CA 1
ATOM 812 C C . LEU A 1 107 ? 2.427 3.829 -7.524 1.00 96.81 107 LEU A C 1
ATOM 814 O O . LEU A 1 107 ? 3.303 3.534 -8.343 1.00 96.81 107 LEU A O 1
ATOM 818 N N . GLY A 1 108 ? 2.327 5.065 -7.032 1.00 94.62 108 GLY A N 1
ATOM 819 C CA . GLY A 1 108 ? 3.322 6.113 -7.244 1.00 94.62 108 GLY A CA 1
ATOM 820 C C . GLY A 1 108 ? 4.689 5.747 -6.662 1.00 94.62 108 GLY A C 1
ATOM 821 O O . GLY A 1 108 ? 5.701 5.900 -7.351 1.00 94.62 108 GLY A O 1
ATOM 822 N N . SER A 1 109 ? 4.727 5.219 -5.436 1.00 95.06 109 SER A N 1
ATOM 823 C CA . SER A 1 109 ? 5.965 4.821 -4.758 1.00 95.06 109 SER A CA 1
ATOM 824 C C . SER A 1 109 ? 6.698 3.710 -5.519 1.00 95.06 109 SER A C 1
ATOM 826 O O . SER A 1 109 ? 7.898 3.841 -5.755 1.00 95.06 109 SER A O 1
ATOM 828 N N . ILE A 1 110 ? 5.982 2.688 -6.006 1.00 94.94 110 ILE A N 1
ATOM 829 C CA . ILE A 1 110 ? 6.557 1.584 -6.792 1.00 94.94 110 ILE A CA 1
ATOM 830 C C . ILE A 1 110 ? 7.213 2.121 -8.067 1.00 94.94 110 ILE A C 1
ATOM 832 O O . ILE A 1 110 ? 8.369 1.804 -8.357 1.00 94.94 110 ILE A O 1
ATOM 836 N N . ARG A 1 111 ? 6.500 2.977 -8.814 1.00 92.62 111 ARG A N 1
ATOM 837 C CA . ARG A 1 111 ? 7.032 3.589 -10.042 1.00 92.62 111 ARG A CA 1
ATOM 838 C C . ARG A 1 111 ? 8.279 4.412 -9.757 1.00 92.62 111 ARG A C 1
ATOM 840 O O . ARG A 1 111 ? 9.269 4.264 -10.466 1.00 92.62 111 ARG A O 1
ATOM 847 N N . ARG A 1 112 ? 8.247 5.254 -8.719 1.00 90.81 112 ARG A N 1
ATOM 848 C CA . ARG A 1 112 ? 9.395 6.079 -8.307 1.00 90.81 112 ARG A CA 1
ATOM 849 C C . ARG A 1 112 ? 10.591 5.228 -7.889 1.00 90.81 112 ARG A C 1
ATOM 851 O O . ARG A 1 112 ? 11.706 5.560 -8.269 1.00 90.81 112 ARG A O 1
ATOM 858 N N . TYR A 1 113 ? 10.359 4.141 -7.158 1.00 91.44 113 TYR A N 1
ATOM 859 C CA . TYR A 1 113 ? 11.423 3.273 -6.658 1.00 91.44 113 TYR A CA 1
ATOM 860 C C . TYR A 1 113 ? 12.132 2.498 -7.775 1.00 91.44 113 TYR A C 1
ATOM 862 O O . TYR A 1 113 ? 13.346 2.312 -7.727 1.00 91.44 113 TYR A O 1
ATOM 870 N N . LEU A 1 114 ? 11.386 2.075 -8.800 1.00 89.88 114 LEU A N 1
ATOM 871 C CA . LEU A 1 114 ? 11.946 1.413 -9.981 1.00 89.88 114 LEU A CA 1
ATOM 872 C C . LEU A 1 114 ? 12.570 2.393 -10.970 1.00 89.88 114 LEU A C 1
ATOM 874 O O . LEU A 1 114 ? 13.479 2.012 -11.708 1.00 89.88 114 LEU A O 1
ATOM 878 N N . LYS A 1 115 ? 12.079 3.638 -11.009 1.00 87.06 115 LYS A N 1
ATOM 879 C CA . LYS A 1 115 ? 12.538 4.627 -11.975 1.00 87.06 115 LYS A CA 1
ATOM 880 C C . LYS A 1 115 ? 14.049 4.825 -11.829 1.00 87.06 115 LYS A C 1
ATOM 882 O O . LYS A 1 115 ? 14.524 5.125 -10.732 1.00 87.06 115 LYS A O 1
ATOM 887 N N . PRO A 1 116 ? 14.803 4.708 -12.930 1.00 70.50 116 PRO A N 1
ATOM 888 C CA . PRO A 1 116 ? 16.230 4.927 -12.892 1.00 70.50 116 PRO A CA 1
ATOM 889 C C . PRO A 1 116 ? 16.551 6.314 -12.365 1.00 70.50 116 PRO A C 1
ATOM 891 O O . PRO A 1 116 ? 16.051 7.330 -12.869 1.00 70.50 116 PRO A O 1
ATOM 894 N N . ARG A 1 117 ? 17.408 6.361 -11.348 1.00 68.38 117 ARG A N 1
ATOM 895 C CA . ARG A 1 117 ? 18.003 7.620 -10.932 1.00 68.38 117 ARG A CA 1
ATOM 896 C C . ARG A 1 117 ? 18.953 8.038 -12.030 1.00 68.38 117 ARG A C 1
ATOM 898 O O . ARG A 1 117 ? 19.933 7.346 -12.305 1.00 68.38 117 ARG A O 1
ATOM 905 N N . ARG A 1 118 ? 18.709 9.205 -12.621 1.00 52.34 118 ARG A N 1
ATOM 906 C CA . ARG A 1 118 ? 19.824 9.931 -13.216 1.00 52.34 118 ARG A CA 1
ATOM 907 C C . ARG A 1 118 ? 20.764 10.208 -12.055 1.00 52.34 118 ARG A C 1
ATOM 909 O O . ARG A 1 118 ? 20.444 11.034 -11.210 1.00 52.34 118 ARG A O 1
ATOM 916 N N . ARG A 1 119 ? 21.884 9.486 -11.982 1.00 45.22 119 ARG A N 1
ATOM 917 C CA . ARG A 1 119 ? 23.052 10.025 -11.297 1.00 45.22 119 ARG A CA 1
ATOM 918 C C . ARG A 1 119 ? 23.272 11.377 -11.955 1.00 45.22 119 ARG A C 1
ATOM 920 O O . ARG A 1 119 ? 23.635 11.439 -13.129 1.00 45.22 119 ARG A O 1
ATOM 927 N N . GLU A 1 120 ? 22.972 12.454 -11.244 1.00 42.69 120 GLU A N 1
ATOM 928 C CA . GLU A 1 120 ? 23.666 13.701 -11.497 1.00 42.69 120 GLU A CA 1
ATOM 929 C C . GLU A 1 120 ? 25.117 13.425 -11.113 1.00 42.69 120 GLU A C 1
ATOM 931 O O . GLU A 1 120 ? 25.568 13.692 -10.002 1.00 42.69 120 GLU A O 1
ATOM 936 N N . ASP A 1 121 ? 25.833 12.777 -12.037 1.00 38.34 121 ASP A N 1
ATOM 937 C CA . ASP A 1 121 ? 27.276 12.799 -12.034 1.00 38.34 121 ASP A CA 1
ATOM 938 C C . ASP A 1 121 ? 27.647 14.275 -11.980 1.00 38.34 121 ASP A C 1
ATOM 940 O O . ASP A 1 121 ? 27.284 15.094 -12.832 1.00 38.34 121 ASP A O 1
ATOM 944 N N . SER A 1 122 ? 28.342 14.622 -10.913 1.00 48.44 122 SER A N 1
ATOM 945 C CA . SER A 1 122 ? 28.976 15.908 -10.762 1.00 48.44 122 SER A CA 1
ATOM 946 C C . SER A 1 122 ? 29.947 16.065 -11.939 1.00 48.44 122 SER A C 1
ATOM 948 O O . SER A 1 122 ? 31.021 15.470 -11.947 1.00 48.44 122 SER A O 1
ATOM 950 N N . GLY A 1 123 ? 29.576 16.860 -12.949 1.00 44.28 123 GLY A N 1
ATOM 951 C CA . GLY A 1 123 ? 30.507 17.327 -13.980 1.00 44.28 123 GLY A CA 1
ATOM 952 C C . GLY A 1 123 ? 30.025 17.237 -15.429 1.00 44.28 123 GLY A C 1
ATOM 953 O O . GLY A 1 123 ? 30.101 16.183 -16.045 1.00 44.28 123 GLY A O 1
ATOM 954 N N . ALA A 1 124 ? 29.741 18.418 -15.997 1.00 39.41 124 ALA A N 1
ATOM 955 C CA . ALA A 1 124 ? 29.611 18.737 -17.429 1.00 39.41 124 ALA A CA 1
ATOM 956 C C . ALA A 1 124 ? 28.336 18.193 -18.124 1.00 39.41 124 ALA A C 1
ATOM 958 O O . ALA A 1 124 ? 28.091 17.002 -18.173 1.00 39.41 124 ALA A O 1
ATOM 959 N N . ALA A 1 125 ? 27.484 18.990 -18.772 1.00 39.06 125 ALA A N 1
ATOM 960 C CA . ALA A 1 125 ? 27.750 20.207 -19.522 1.00 39.06 125 ALA A CA 1
ATOM 961 C C . ALA A 1 125 ? 26.431 20.900 -19.915 1.00 39.06 125 ALA A C 1
ATOM 963 O O . ALA A 1 125 ? 25.557 20.240 -20.467 1.00 39.06 125 ALA A O 1
ATOM 964 N N . ALA A 1 126 ? 26.348 22.227 -19.755 1.00 38.06 126 ALA A N 1
ATOM 965 C CA . ALA A 1 126 ? 25.779 23.137 -20.761 1.00 38.06 126 ALA A CA 1
ATOM 966 C C . ALA A 1 126 ? 25.935 24.608 -20.329 1.00 38.06 126 ALA A C 1
ATOM 968 O O . ALA A 1 126 ? 25.079 25.144 -19.644 1.00 38.06 126 ALA A O 1
ATOM 969 N N . SER A 1 127 ? 27.015 25.275 -20.756 1.00 35.50 127 SER A N 1
ATOM 970 C CA . SER A 1 127 ? 26.907 26.413 -21.687 1.00 35.50 127 SER A CA 1
ATOM 971 C C . SER A 1 127 ? 28.215 27.209 -21.805 1.00 35.50 127 SER A C 1
ATOM 973 O O . SER A 1 127 ? 28.695 27.805 -20.847 1.00 35.50 127 SER A O 1
ATOM 975 N N . SER A 1 128 ? 28.670 27.320 -23.055 1.00 37.19 128 SER A N 1
ATOM 976 C CA . SER A 1 128 ? 29.326 28.486 -23.663 1.00 37.19 128 SER A CA 1
ATOM 977 C C . SER A 1 128 ? 30.861 28.659 -23.599 1.00 37.19 128 SER A C 1
ATOM 979 O O . SER A 1 128 ? 31.470 28.874 -22.563 1.00 37.19 128 SER A O 1
ATOM 981 N N . GLN A 1 129 ? 31.413 28.695 -24.823 1.00 38.56 129 GLN A N 1
ATOM 982 C CA . GLN A 1 129 ? 32.541 29.501 -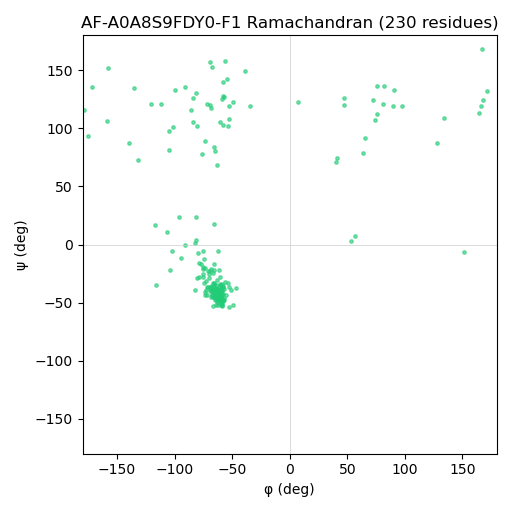25.316 1.00 38.56 129 GLN A CA 1
ATOM 983 C C . GLN A 1 129 ? 33.996 29.070 -25.043 1.00 38.56 129 GLN A C 1
ATOM 985 O O . GLN A 1 129 ? 34.500 29.113 -23.932 1.00 38.56 129 GLN A O 1
ATOM 990 N N . GLY A 1 130 ? 34.736 28.871 -26.148 1.00 31.08 130 GLY A N 1
ATOM 991 C CA . GLY A 1 130 ? 36.091 29.429 -26.260 1.00 31.08 130 GLY A CA 1
ATOM 992 C C . GLY A 1 130 ? 37.229 28.476 -26.640 1.00 31.08 130 GLY A C 1
ATOM 993 O O . GLY A 1 130 ? 37.952 27.985 -25.789 1.00 31.08 130 GLY A O 1
ATOM 994 N N . ASN A 1 131 ? 37.445 28.301 -27.947 1.00 39.19 131 ASN A N 1
ATOM 995 C CA . ASN A 1 131 ? 38.744 28.169 -28.634 1.00 39.19 131 ASN A CA 1
ATOM 996 C C . ASN A 1 131 ? 40.043 28.059 -27.782 1.00 39.19 131 ASN A C 1
ATOM 998 O O . ASN A 1 131 ? 40.456 29.053 -27.188 1.00 39.19 131 ASN A O 1
ATOM 1002 N N . LYS A 1 132 ? 40.827 26.975 -27.958 1.00 37.03 132 LYS A N 1
ATOM 1003 C CA . LYS A 1 132 ? 42.184 26.985 -28.584 1.00 37.03 132 LYS A CA 1
ATOM 1004 C C . LYS A 1 132 ? 42.936 25.641 -28.452 1.00 37.03 132 LYS A C 1
ATOM 1006 O O . LYS A 1 132 ? 43.097 25.083 -27.377 1.00 37.03 132 LYS A O 1
ATOM 1011 N N . LYS A 1 133 ? 43.482 25.186 -29.591 1.00 42.56 133 LYS A N 1
ATOM 1012 C CA . LYS A 1 133 ? 44.578 24.200 -29.771 1.00 42.56 133 LYS A CA 1
ATOM 1013 C C . LYS A 1 133 ? 45.699 24.344 -28.716 1.00 42.56 133 LYS A C 1
ATOM 1015 O O . LYS A 1 133 ? 46.077 25.483 -28.462 1.00 42.56 133 LYS A O 1
ATOM 1020 N N . LYS A 1 134 ? 46.387 23.241 -28.333 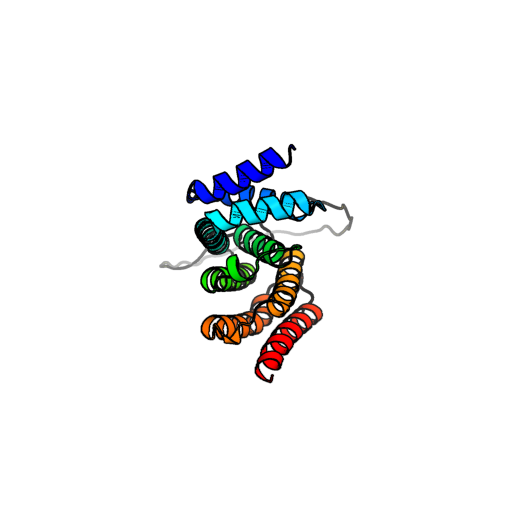1.00 37.19 134 LYS A N 1
ATOM 1021 C CA . LYS A 1 134 ? 47.781 22.872 -28.756 1.00 37.19 134 LYS A CA 1
ATOM 1022 C C . LYS A 1 134 ? 48.431 21.738 -27.903 1.00 37.19 134 LYS A C 1
ATOM 1024 O O . LYS A 1 134 ? 48.725 21.926 -26.740 1.00 37.19 134 LYS A O 1
ATOM 1029 N N . ARG A 1 135 ? 48.773 20.626 -28.581 1.00 37.06 135 ARG A N 1
ATOM 1030 C CA . ARG A 1 135 ? 49.990 19.757 -28.508 1.00 37.06 135 ARG A CA 1
ATOM 1031 C C . ARG A 1 135 ? 50.578 19.248 -27.157 1.00 37.06 135 ARG A C 1
ATOM 1033 O O . ARG A 1 135 ? 51.226 20.001 -26.451 1.00 37.06 135 ARG A O 1
ATOM 1040 N N . ARG A 1 136 ? 50.722 17.904 -27.144 1.00 37.00 136 ARG A N 1
ATOM 1041 C CA . ARG A 1 136 ? 51.957 17.065 -27.024 1.00 37.00 136 ARG A CA 1
ATOM 1042 C C . ARG A 1 136 ? 52.498 16.602 -25.651 1.00 37.00 136 ARG A C 1
ATOM 1044 O O . ARG A 1 136 ? 52.937 17.421 -24.864 1.00 37.00 136 ARG A O 1
ATOM 1051 N N . ARG A 1 137 ? 52.800 15.279 -25.659 1.00 35.50 137 ARG A N 1
ATOM 1052 C CA . ARG A 1 137 ? 53.878 14.504 -24.974 1.00 35.50 137 ARG A CA 1
ATOM 1053 C C . ARG A 1 137 ? 53.650 14.270 -23.471 1.00 35.50 137 ARG A C 1
ATOM 1055 O O . ARG A 1 137 ? 53.293 15.200 -22.782 1.00 35.50 137 ARG A O 1
ATOM 1062 N N . GLY A 1 138 ? 53.869 13.094 -22.883 1.00 27.75 138 GLY A N 1
ATOM 1063 C CA . GLY A 1 138 ? 54.442 11.814 -23.311 1.00 27.75 138 GLY A CA 1
ATOM 1064 C C . GLY A 1 138 ? 54.716 10.939 -22.067 1.00 27.75 138 GLY A C 1
ATOM 1065 O O . GLY A 1 138 ? 54.695 11.461 -20.960 1.00 27.75 138 GLY A O 1
ATOM 1066 N N . GLY A 1 139 ? 55.018 9.648 -22.272 1.00 30.58 139 GLY A N 1
ATOM 1067 C CA . GLY A 1 139 ? 55.482 8.690 -21.243 1.00 30.58 139 GLY A CA 1
ATOM 1068 C C . GLY A 1 139 ? 54.344 8.091 -20.407 1.00 30.58 139 GLY A C 1
ATOM 1069 O O . GLY A 1 139 ? 53.427 8.797 -20.033 1.00 30.58 139 GLY A O 1
ATOM 1070 N N . GLY A 1 140 ? 54.255 6.807 -20.078 1.00 32.34 140 GLY A N 1
ATOM 1071 C CA . GLY A 1 140 ? 55.123 5.633 -20.168 1.00 32.34 140 GLY A CA 1
ATOM 1072 C C . GLY A 1 140 ? 54.473 4.609 -19.216 1.00 32.34 140 GLY A C 1
ATOM 1073 O O . GLY A 1 140 ? 54.229 4.919 -18.065 1.00 32.34 140 GLY A O 1
ATOM 1074 N N . SER A 1 141 ? 53.936 3.501 -19.724 1.00 36.81 141 SER A N 1
ATOM 1075 C CA . SER A 1 141 ? 54.533 2.162 -19.600 1.00 36.81 141 SER A CA 1
ATOM 1076 C C . SER A 1 141 ? 54.439 1.481 -18.211 1.00 36.81 141 SER A C 1
ATOM 1078 O O . SER A 1 141 ? 55.289 1.706 -17.361 1.00 36.81 141 SER A O 1
ATOM 1080 N N . ARG A 1 142 ? 53.554 0.462 -18.164 1.00 38.25 142 ARG A N 1
ATOM 1081 C CA . ARG A 1 142 ? 53.704 -0.910 -17.595 1.00 38.25 142 ARG A CA 1
ATOM 1082 C C . ARG A 1 142 ? 53.181 -1.266 -16.179 1.00 38.25 142 ARG A C 1
ATOM 1084 O O . ARG A 1 142 ? 53.775 -0.904 -15.180 1.00 38.25 142 ARG A O 1
ATOM 1091 N N . LYS A 1 143 ? 52.240 -2.233 -16.220 1.00 38.69 143 LYS A N 1
ATOM 1092 C CA . LYS A 1 143 ? 52.189 -3.564 -15.547 1.00 38.69 143 LYS A CA 1
ATOM 1093 C C . LYS A 1 143 ? 51.867 -3.678 -14.041 1.00 38.69 143 LYS A C 1
ATOM 1095 O O . LYS A 1 143 ? 52.734 -3.452 -13.214 1.00 38.69 143 LYS A O 1
ATOM 1100 N N . ASN A 1 144 ? 50.692 -4.253 -13.742 1.00 34.59 144 ASN A N 1
ATOM 1101 C CA . ASN A 1 144 ? 50.464 -5.540 -13.029 1.00 34.59 144 ASN A CA 1
ATOM 1102 C C . ASN A 1 144 ? 48.933 -5.765 -12.959 1.00 34.59 144 ASN A C 1
ATOM 1104 O O . ASN A 1 144 ? 48.225 -4.873 -12.523 1.00 34.59 144 ASN A O 1
ATOM 1108 N N . ALA A 1 145 ? 48.289 -6.769 -13.564 1.00 37.53 145 ALA A N 1
ATOM 1109 C CA . ALA A 1 145 ? 48.370 -8.229 -13.410 1.00 37.53 145 ALA A CA 1
ATOM 1110 C C . ALA A 1 145 ? 47.913 -8.761 -12.027 1.00 37.53 145 ALA A C 1
ATOM 1112 O O . ALA A 1 145 ? 48.725 -8.901 -11.126 1.00 37.53 145 ALA A O 1
ATOM 1113 N N . ARG A 1 146 ? 46.608 -9.094 -11.961 1.00 38.03 146 ARG A N 1
ATOM 1114 C CA . ARG A 1 146 ? 45.928 -10.216 -11.264 1.00 38.03 146 ARG A CA 1
ATOM 1115 C C . ARG A 1 146 ? 46.282 -10.541 -9.798 1.00 38.03 146 ARG A C 1
ATOM 1117 O O . ARG A 1 146 ? 47.335 -11.106 -9.539 1.00 38.03 146 ARG A O 1
ATOM 1124 N N . ASN A 1 147 ? 45.268 -10.470 -8.924 1.00 34.91 147 ASN A N 1
ATOM 1125 C CA . ASN A 1 147 ? 44.683 -11.682 -8.323 1.00 34.91 147 ASN A CA 1
ATOM 1126 C C . ASN A 1 147 ? 43.242 -11.459 -7.799 1.00 34.91 147 ASN A C 1
ATOM 1128 O O . ASN A 1 147 ? 42.915 -10.328 -7.446 1.00 34.91 147 ASN A O 1
ATOM 1132 N N . PRO A 1 148 ? 42.391 -12.508 -7.762 1.0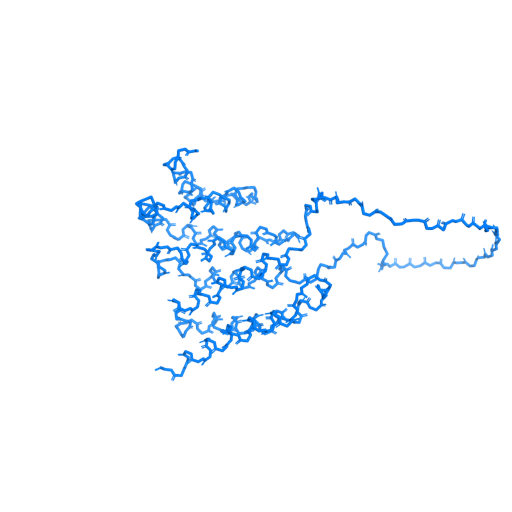0 46.12 148 PRO A N 1
ATOM 1133 C CA . PRO A 1 148 ? 41.040 -12.475 -7.209 1.00 46.12 148 PRO A CA 1
ATOM 1134 C C . PRO A 1 148 ? 40.992 -13.062 -5.784 1.00 46.12 148 PRO A C 1
ATOM 1136 O O . PRO A 1 148 ? 41.483 -14.161 -5.539 1.00 46.12 148 PRO A O 1
ATOM 1139 N N . GLY A 1 149 ? 40.336 -12.361 -4.869 1.00 29.27 149 GLY A N 1
ATOM 1140 C CA . GLY A 1 149 ? 39.823 -12.866 -3.590 1.00 29.27 149 GLY A CA 1
ATOM 1141 C C . GLY A 1 149 ? 38.733 -11.877 -3.188 1.00 29.27 149 GLY A C 1
ATOM 1142 O O . GLY A 1 149 ? 39.021 -10.693 -3.101 1.00 29.27 149 GLY A O 1
ATOM 1143 N N . ARG A 1 150 ? 37.438 -12.206 -3.277 1.00 44.78 150 ARG A N 1
ATOM 1144 C CA . ARG A 1 150 ? 36.684 -13.002 -2.295 1.00 44.78 150 ARG A CA 1
ATOM 1145 C C . ARG A 1 150 ? 37.063 -12.634 -0.865 1.00 44.78 150 ARG A C 1
ATOM 1147 O O . ARG A 1 150 ? 37.680 -13.428 -0.169 1.00 44.78 150 ARG A O 1
ATOM 1154 N N . GLU A 1 151 ? 36.636 -11.447 -0.469 1.00 33.34 151 GLU A N 1
ATOM 1155 C CA . GLU A 1 151 ? 36.205 -11.187 0.896 1.00 33.34 151 GLU A CA 1
ATOM 1156 C C . GLU A 1 151 ? 34.754 -10.712 0.808 1.00 33.34 151 GLU A C 1
ATOM 1158 O O . GLU A 1 151 ? 34.434 -9.784 0.063 1.00 33.34 151 GLU A O 1
ATOM 1163 N N . ASP A 1 152 ? 33.881 -11.465 1.480 1.00 44.50 152 ASP A N 1
ATOM 1164 C CA . ASP A 1 152 ? 32.536 -11.053 1.864 1.00 44.50 152 ASP A CA 1
ATOM 1165 C C . ASP A 1 152 ? 32.656 -9.729 2.623 1.00 44.50 152 ASP A C 1
ATOM 1167 O O . ASP A 1 152 ? 33.070 -9.700 3.780 1.00 44.50 152 ASP A O 1
ATOM 1171 N N . GLY A 1 153 ? 32.340 -8.636 1.937 1.00 30.91 153 GLY A N 1
ATOM 1172 C CA . GLY A 1 153 ? 32.125 -7.325 2.528 1.00 30.91 153 GLY A CA 1
ATOM 1173 C C . GLY A 1 153 ? 30.633 -7.051 2.546 1.00 30.91 153 GLY A C 1
ATOM 1174 O O . GLY A 1 153 ? 30.108 -6.409 1.639 1.00 30.91 153 GLY A O 1
ATOM 1175 N N . ASP A 1 154 ? 29.957 -7.602 3.550 1.00 44.88 154 ASP A N 1
ATOM 1176 C CA . ASP A 1 154 ? 28.662 -7.122 4.020 1.00 44.88 154 ASP A CA 1
ATOM 1177 C C . ASP A 1 154 ? 28.870 -5.722 4.614 1.00 44.88 154 ASP A C 1
ATOM 1179 O O . ASP A 1 154 ? 29.117 -5.573 5.805 1.00 44.88 154 ASP A O 1
ATOM 1183 N N . GLU A 1 155 ? 28.865 -4.701 3.756 1.00 37.50 155 GLU A N 1
ATOM 1184 C CA . GLU A 1 155 ? 28.847 -3.293 4.154 1.00 37.50 155 GLU A CA 1
ATOM 1185 C C . GLU A 1 155 ? 27.910 -2.513 3.218 1.00 37.50 155 GLU A C 1
ATOM 1187 O O . GLU A 1 155 ? 28.290 -1.982 2.178 1.00 37.50 155 GLU A O 1
ATOM 1192 N N . THR A 1 156 ? 26.633 -2.508 3.597 1.00 41.41 156 THR A N 1
ATOM 1193 C CA . THR A 1 156 ? 25.822 -1.290 3.726 1.00 41.41 156 THR A CA 1
ATOM 1194 C C . THR A 1 156 ? 25.993 -0.229 2.626 1.00 41.41 156 THR A C 1
ATOM 1196 O O . THR A 1 156 ? 26.501 0.863 2.872 1.00 41.41 156 THR A O 1
ATOM 1199 N N . GLU A 1 157 ? 25.441 -0.468 1.430 1.00 36.09 157 GLU A N 1
ATOM 1200 C CA . GLU A 1 157 ? 24.968 0.658 0.614 1.00 36.09 157 GLU A CA 1
ATOM 1201 C C . GLU A 1 157 ? 23.671 1.197 1.235 1.00 36.09 157 GLU A C 1
ATOM 1203 O O . GLU A 1 157 ? 22.553 0.775 0.913 1.00 36.09 157 GLU A O 1
ATOM 1208 N N . GLU A 1 158 ? 23.839 2.143 2.155 1.00 42.19 158 GLU A N 1
ATOM 1209 C CA . GLU A 1 158 ? 22.806 3.013 2.719 1.00 42.19 158 GLU A CA 1
ATOM 1210 C C . GLU A 1 158 ? 22.214 3.901 1.600 1.00 42.19 158 GLU A C 1
ATOM 1212 O O . GLU A 1 158 ? 22.472 5.093 1.498 1.00 42.19 158 GLU A O 1
ATOM 1217 N N . GLY A 1 159 ? 21.489 3.295 0.653 1.00 55.09 159 GLY A N 1
ATOM 1218 C CA . GLY A 1 159 ? 20.911 3.997 -0.503 1.00 55.09 159 GLY A CA 1
ATOM 1219 C C . GLY A 1 159 ? 20.716 3.172 -1.781 1.00 55.09 159 GLY A C 1
ATOM 1220 O O . GLY A 1 159 ? 20.111 3.682 -2.734 1.00 55.09 159 GLY A O 1
ATOM 1221 N N . GLY A 1 160 ? 21.190 1.920 -1.808 1.00 70.94 160 GLY A N 1
ATOM 1222 C CA . GLY A 1 160 ? 21.080 1.023 -2.962 1.00 70.94 160 GLY A CA 1
ATOM 1223 C C . GLY A 1 160 ? 19.650 0.547 -3.260 1.00 70.94 160 GLY A C 1
ATOM 1224 O O . GLY A 1 160 ? 18.771 0.540 -2.393 1.00 70.94 160 GLY A O 1
ATOM 1225 N N . PHE A 1 161 ? 19.415 0.146 -4.512 1.00 85.75 161 PHE A N 1
ATOM 1226 C CA . PHE A 1 161 ? 18.163 -0.479 -4.947 1.00 85.75 161 PHE A CA 1
ATOM 1227 C C . PHE A 1 161 ? 18.054 -1.908 -4.386 1.00 85.75 161 PHE A C 1
ATOM 1229 O O . PHE A 1 161 ? 18.899 -2.756 -4.672 1.00 85.75 161 PHE A O 1
ATOM 1236 N N . ASP A 1 162 ? 17.001 -2.188 -3.615 1.00 88.88 162 ASP A N 1
ATOM 1237 C CA . ASP A 1 162 ? 16.726 -3.505 -3.039 1.00 88.88 162 ASP A CA 1
ATOM 1238 C C . ASP A 1 162 ? 15.647 -4.235 -3.849 1.00 88.88 162 ASP A C 1
ATOM 1240 O O . ASP A 1 162 ? 14.440 -4.022 -3.700 1.00 88.88 162 ASP A O 1
ATOM 1244 N N . ALA A 1 163 ? 16.097 -5.161 -4.695 1.00 89.25 163 ALA A N 1
ATOM 1245 C CA . ALA A 1 163 ? 15.225 -6.025 -5.481 1.00 89.25 163 ALA A CA 1
ATOM 1246 C C . ALA A 1 163 ? 14.260 -6.857 -4.620 1.00 89.25 163 ALA A C 1
ATOM 1248 O O . ALA A 1 163 ? 13.117 -7.085 -5.027 1.00 89.25 163 ALA A O 1
ATOM 1249 N N . LYS A 1 164 ? 14.692 -7.324 -3.439 1.00 91.88 164 LYS A N 1
ATOM 1250 C CA . LYS A 1 164 ? 13.859 -8.177 -2.576 1.00 91.88 164 LYS A CA 1
ATOM 1251 C C . LYS A 1 164 ? 12.649 -7.404 -2.072 1.00 91.88 164 LYS A C 1
ATOM 1253 O O . LYS A 1 164 ? 11.553 -7.962 -2.028 1.00 91.88 164 LYS A O 1
ATOM 1258 N N . LEU A 1 165 ? 12.843 -6.128 -1.748 1.00 92.25 165 LEU A N 1
ATOM 1259 C CA . LEU A 1 165 ? 11.782 -5.239 -1.295 1.00 92.25 165 LEU A CA 1
ATOM 1260 C C . LEU A 1 165 ? 10.708 -5.043 -2.371 1.00 92.25 165 LEU A C 1
ATOM 1262 O O . LEU A 1 165 ? 9.522 -5.170 -2.072 1.00 92.25 165 LEU A O 1
ATOM 1266 N N . VAL A 1 166 ? 11.107 -4.849 -3.634 1.00 92.50 166 VAL A N 1
ATOM 1267 C CA . VAL A 1 166 ? 10.158 -4.761 -4.761 1.00 92.50 166 VAL A CA 1
ATOM 1268 C C . VAL A 1 166 ? 9.338 -6.035 -4.893 1.00 92.50 166 VAL A C 1
ATOM 1270 O O . VAL A 1 166 ? 8.111 -5.969 -4.930 1.00 92.50 166 VAL A O 1
ATOM 1273 N N . PHE A 1 167 ? 9.993 -7.199 -4.940 1.00 94.50 167 PHE A N 1
ATOM 1274 C CA . PHE A 1 167 ? 9.282 -8.472 -5.068 1.00 94.50 167 PHE A CA 1
ATOM 1275 C C . PHE A 1 167 ? 8.289 -8.679 -3.926 1.00 94.50 167 PHE A C 1
ATOM 1277 O O . PHE A 1 167 ? 7.149 -9.062 -4.170 1.00 94.50 167 PHE A O 1
ATOM 1284 N N . ARG A 1 168 ? 8.689 -8.363 -2.693 1.00 95.44 168 ARG A N 1
ATOM 1285 C CA . ARG A 1 168 ? 7.825 -8.504 -1.523 1.00 95.44 168 ARG A CA 1
ATOM 1286 C C . ARG A 1 168 ? 6.608 -7.574 -1.584 1.00 95.44 168 ARG A C 1
ATOM 1288 O O . ARG A 1 168 ? 5.500 -8.000 -1.267 1.00 95.44 168 ARG A O 1
ATOM 1295 N N . VAL A 1 169 ? 6.788 -6.328 -2.028 1.00 96.81 169 VAL A N 1
ATOM 1296 C CA . VAL A 1 169 ? 5.673 -5.387 -2.224 1.00 96.81 169 VAL A CA 1
ATOM 1297 C C . VAL A 1 169 ? 4.722 -5.874 -3.314 1.00 96.81 169 VAL A C 1
ATOM 1299 O O . VAL A 1 169 ? 3.514 -5.840 -3.109 1.00 96.81 169 VAL A O 1
ATOM 1302 N N . LEU A 1 170 ? 5.232 -6.374 -4.443 1.00 96.62 170 LEU A N 1
ATOM 1303 C CA . LEU A 1 170 ? 4.383 -6.890 -5.524 1.00 96.62 170 LEU A CA 1
ATOM 1304 C C . LEU A 1 170 ? 3.618 -8.152 -5.124 1.00 96.62 170 LEU A C 1
ATOM 1306 O O . LEU A 1 170 ? 2.459 -8.310 -5.499 1.00 96.62 170 LEU A O 1
ATOM 1310 N N . GLU A 1 171 ? 4.241 -9.033 -4.347 1.00 95.94 171 GLU A N 1
ATOM 1311 C CA . GLU A 1 171 ? 3.587 -10.230 -3.820 1.00 95.94 171 GLU A CA 1
ATOM 1312 C C . GLU A 1 171 ? 2.430 -9.851 -2.895 1.00 95.94 171 GLU A C 1
ATOM 1314 O O . GLU A 1 171 ? 1.301 -10.294 -3.103 1.00 95.94 171 GLU A O 1
ATOM 1319 N N . ARG A 1 172 ? 2.679 -8.946 -1.939 1.00 96.31 172 ARG A N 1
ATOM 1320 C CA . ARG A 1 172 ? 1.630 -8.450 -1.044 1.00 96.31 172 ARG A CA 1
ATOM 1321 C C . ARG A 1 172 ? 0.540 -7.683 -1.784 1.00 96.31 172 ARG A C 1
ATOM 1323 O O . ARG A 1 172 ? -0.630 -7.858 -1.463 1.00 96.31 172 ARG A O 1
ATOM 1330 N N . LEU A 1 173 ? 0.894 -6.883 -2.790 1.00 97.00 173 LEU A N 1
ATOM 1331 C CA . LEU A 1 173 ? -0.078 -6.197 -3.640 1.00 97.00 173 LEU A CA 1
ATOM 1332 C C . LEU A 1 173 ? -1.003 -7.212 -4.319 1.00 97.00 173 LEU A C 1
ATOM 1334 O O . LEU A 1 173 ? -2.218 -7.065 -4.242 1.00 97.00 173 LEU A O 1
ATOM 1338 N N . GLY A 1 174 ? -0.441 -8.266 -4.918 1.00 94.88 174 GLY A N 1
ATOM 1339 C CA . GLY A 1 174 ? -1.220 -9.357 -5.504 1.00 94.88 174 GLY A CA 1
ATOM 1340 C C . GLY A 1 174 ? -2.185 -10.000 -4.505 1.00 94.88 174 GLY A C 1
ATOM 1341 O O . GLY A 1 174 ? -3.351 -10.202 -4.836 1.00 94.88 174 GLY A O 1
ATOM 1342 N N . SER A 1 175 ? -1.731 -10.251 -3.274 1.00 94.69 175 SER A N 1
ATOM 1343 C CA . SER A 1 175 ? -2.578 -10.800 -2.210 1.00 94.69 175 SER A CA 1
ATOM 1344 C C . SER A 1 175 ? -3.694 -9.839 -1.782 1.00 94.69 175 SER A C 1
ATOM 1346 O O . SER A 1 175 ? -4.841 -10.265 -1.679 1.00 94.69 175 SER A O 1
ATOM 1348 N N . VAL A 1 176 ? -3.404 -8.543 -1.589 1.00 94.25 176 VAL A N 1
ATOM 1349 C CA . VAL A 1 176 ? -4.402 -7.529 -1.178 1.00 94.25 176 VAL A CA 1
ATOM 1350 C C . VAL A 1 176 ? -5.518 -7.393 -2.210 1.00 94.25 176 VAL A C 1
ATOM 1352 O O . VAL A 1 176 ? -6.684 -7.243 -1.847 1.00 94.25 176 VAL A O 1
ATOM 1355 N N . LEU A 1 177 ? -5.190 -7.505 -3.497 1.00 92.50 177 LEU A N 1
ATOM 1356 C CA . LEU A 1 177 ? -6.173 -7.453 -4.583 1.00 92.50 177 LEU A CA 1
ATOM 1357 C C . LEU A 1 177 ? -7.159 -8.633 -4.565 1.00 92.50 177 LEU A C 1
ATOM 1359 O O . LEU A 1 177 ? -8.221 -8.539 -5.171 1.00 92.50 177 LEU A O 1
ATOM 1363 N N . GLY A 1 178 ? -6.850 -9.720 -3.850 1.00 88.00 178 GLY A N 1
ATOM 1364 C CA . GLY A 1 178 ? -7.809 -10.792 -3.569 1.00 88.00 178 GLY A CA 1
ATOM 1365 C C . GLY A 1 178 ? -8.869 -10.420 -2.524 1.00 88.00 178 GLY A C 1
ATOM 1366 O O . GLY A 1 178 ? -9.928 -11.041 -2.492 1.00 88.00 178 GLY A O 1
ATOM 1367 N N . PHE A 1 179 ? -8.604 -9.406 -1.694 1.00 87.50 179 PHE A N 1
ATOM 1368 C CA . PHE A 1 179 ? -9.503 -8.927 -0.636 1.00 87.50 179 PHE A CA 1
ATOM 1369 C C . PHE A 1 179 ? -10.214 -7.617 -1.001 1.00 87.50 179 PHE A C 1
ATOM 1371 O O . PHE A 1 179 ? -11.263 -7.306 -0.437 1.00 87.50 179 PHE A O 1
ATOM 1378 N N . VAL A 1 180 ? -9.656 -6.840 -1.936 1.00 88.12 180 VAL A N 1
ATOM 1379 C CA . VAL A 1 180 ? -10.185 -5.534 -2.343 1.00 88.12 180 VAL A CA 1
ATOM 1380 C C . VAL A 1 180 ? -10.719 -5.584 -3.768 1.00 88.12 180 VAL A C 1
ATOM 1382 O O . VAL A 1 180 ? -9.978 -5.801 -4.724 1.00 88.12 180 VAL A O 1
ATOM 1385 N N . HIS A 1 181 ? -12.004 -5.274 -3.920 1.00 85.38 181 HIS A N 1
ATOM 1386 C CA . HIS A 1 181 ? -12.636 -5.143 -5.226 1.00 85.38 181 HIS A CA 1
ATOM 1387 C C . HIS A 1 181 ? -12.392 -3.736 -5.804 1.00 85.38 181 HIS A C 1
ATOM 1389 O O . HIS A 1 181 ? -12.962 -2.744 -5.342 1.00 85.38 181 HIS A O 1
ATOM 1395 N N . LEU A 1 182 ? -11.490 -3.642 -6.789 1.00 88.31 182 LEU A N 1
ATOM 1396 C CA . LEU A 1 182 ? -11.153 -2.380 -7.466 1.00 88.31 182 LEU A CA 1
ATOM 1397 C C . LEU A 1 182 ? -12.165 -1.957 -8.545 1.00 88.31 182 LEU A C 1
ATOM 1399 O O . LEU A 1 182 ? -12.070 -0.840 -9.047 1.00 88.31 182 LEU A O 1
ATOM 1403 N N . ASP A 1 183 ? -13.143 -2.800 -8.876 1.00 84.50 183 ASP A N 1
ATOM 1404 C CA . ASP A 1 183 ? -14.286 -2.492 -9.756 1.00 84.50 183 ASP A CA 1
ATOM 1405 C C . ASP A 1 183 ? -15.055 -1.236 -9.301 1.00 84.50 183 ASP A C 1
ATOM 1407 O O . ASP A 1 183 ? -15.519 -0.434 -10.112 1.00 84.50 183 ASP A O 1
ATOM 1411 N N . ARG A 1 184 ? -15.116 -1.008 -7.985 1.00 87.31 184 ARG A N 1
ATOM 1412 C CA . ARG A 1 184 ? -15.731 0.174 -7.365 1.00 87.31 184 ARG A CA 1
ATOM 1413 C C . ARG A 1 184 ? -14.893 1.446 -7.508 1.00 87.31 184 ARG A C 1
ATOM 1415 O O . ARG A 1 184 ? -15.395 2.536 -7.236 1.00 87.31 184 ARG A O 1
ATOM 1422 N N . PHE A 1 185 ? -13.633 1.321 -7.923 1.00 90.56 185 PHE A N 1
ATOM 1423 C CA . PHE A 1 185 ? -12.654 2.403 -8.012 1.00 90.56 185 PHE A CA 1
ATOM 1424 C C . PHE A 1 185 ? -11.958 2.381 -9.386 1.00 90.56 185 PHE A C 1
ATOM 1426 O O . PHE A 1 185 ? -10.780 2.020 -9.483 1.00 90.56 185 PHE A O 1
ATOM 1433 N N . PRO A 1 186 ? -12.651 2.785 -10.469 1.00 91.00 186 PRO A N 1
ATOM 1434 C CA . PRO A 1 186 ? -12.152 2.635 -11.839 1.00 91.00 186 PRO A CA 1
ATOM 1435 C C . PRO A 1 186 ? -10.812 3.347 -12.082 1.00 91.00 186 PRO A C 1
ATOM 1437 O O . PRO A 1 186 ? -9.963 2.838 -12.814 1.00 91.00 186 PRO A O 1
ATOM 1440 N N . ASP A 1 187 ? -10.573 4.485 -11.427 1.00 93.38 187 ASP A N 1
ATOM 1441 C CA . ASP A 1 187 ? -9.297 5.205 -11.523 1.00 93.38 187 ASP A CA 1
ATOM 1442 C C . ASP A 1 187 ? -8.143 4.448 -10.848 1.00 93.38 187 ASP A C 1
ATOM 1444 O O . ASP A 1 187 ? -7.024 4.422 -11.372 1.00 93.38 187 ASP A O 1
ATOM 1448 N N . SER A 1 188 ? -8.408 3.791 -9.714 1.00 94.94 188 SER A N 1
ATOM 1449 C CA . SER A 1 188 ? -7.439 2.931 -9.026 1.00 94.94 188 SER 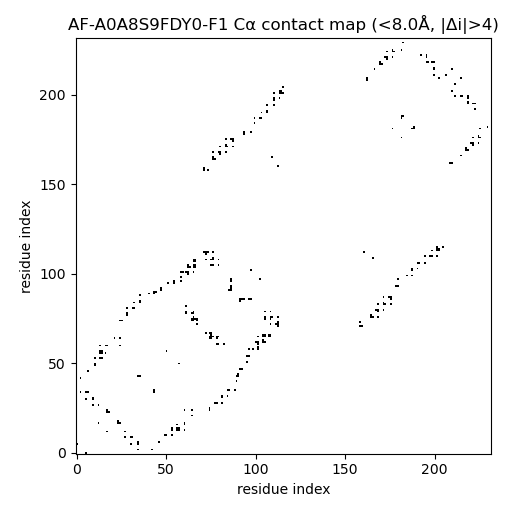A CA 1
ATOM 1450 C C . SER A 1 188 ? -7.126 1.689 -9.854 1.00 94.94 188 SER A C 1
ATOM 1452 O O . SER A 1 188 ? -5.954 1.357 -10.025 1.00 94.94 188 SER A O 1
ATOM 1454 N N . LEU A 1 189 ? -8.150 1.053 -10.432 1.00 94.94 189 LEU A N 1
ATOM 1455 C CA . LEU A 1 189 ? -7.997 -0.078 -11.345 1.00 94.94 189 LEU A CA 1
ATOM 1456 C C . LEU A 1 189 ? -7.143 0.296 -12.563 1.00 94.94 189 LEU A C 1
ATOM 1458 O O . LEU A 1 189 ? -6.140 -0.359 -12.856 1.00 94.94 189 LEU A O 1
ATOM 1462 N N . LYS A 1 190 ? -7.490 1.393 -13.241 1.00 94.62 190 LYS A N 1
ATOM 1463 C CA . LYS A 1 190 ? -6.738 1.902 -14.393 1.00 94.62 190 LYS A CA 1
ATOM 1464 C C . LYS A 1 190 ? -5.281 2.187 -14.030 1.00 94.62 190 LYS A C 1
ATOM 1466 O O . LYS A 1 190 ? -4.373 1.789 -14.760 1.00 94.62 190 LYS A O 1
ATOM 1471 N N . SER A 1 191 ? -5.058 2.848 -12.896 1.00 96.31 191 SER A N 1
ATOM 1472 C CA . SER A 1 191 ? -3.714 3.186 -12.422 1.00 96.31 191 SER A CA 1
ATOM 1473 C C . SER A 1 191 ? -2.901 1.947 -12.059 1.00 96.31 191 SER A C 1
ATOM 1475 O O . SER A 1 191 ? -1.696 1.926 -12.319 1.00 96.31 191 SER A O 1
ATOM 1477 N N . LEU A 1 192 ? -3.535 0.911 -11.500 1.00 96.81 192 LEU A N 1
ATOM 1478 C CA . LEU A 1 192 ? -2.893 -0.372 -11.220 1.00 96.81 192 LEU A CA 1
ATOM 1479 C C . LEU A 1 192 ? -2.454 -1.046 -12.517 1.00 96.81 192 LEU A C 1
ATOM 1481 O O . LEU A 1 192 ? -1.284 -1.395 -12.642 1.00 96.81 192 LEU A O 1
ATOM 1485 N N . VAL A 1 193 ? -3.366 -1.193 -13.483 1.00 95.94 193 VAL A N 1
ATOM 1486 C CA . VAL A 1 193 ? -3.065 -1.826 -14.776 1.00 95.94 193 VAL A CA 1
ATOM 1487 C C . VAL A 1 193 ? -1.912 -1.102 -15.464 1.00 95.94 193 VAL A C 1
ATOM 1489 O O . VAL A 1 193 ? -0.943 -1.740 -15.876 1.00 95.94 193 VAL A O 1
ATOM 1492 N N . GLN A 1 194 ? -1.972 0.231 -15.513 1.00 95.81 194 GLN A N 1
ATOM 1493 C CA . GLN A 1 194 ? -0.899 1.048 -16.066 1.00 95.81 194 GLN A CA 1
ATOM 1494 C C . GLN A 1 194 ? 0.421 0.807 -15.324 1.00 95.81 194 GLN A C 1
ATOM 1496 O O . GLN A 1 194 ? 1.418 0.451 -15.948 1.00 95.81 194 GLN A O 1
ATOM 1501 N N . THR A 1 195 ? 0.424 0.933 -13.996 1.00 96.44 195 THR A N 1
ATOM 1502 C CA . THR A 1 195 ? 1.637 0.780 -13.184 1.00 96.44 195 THR A CA 1
ATOM 1503 C C . THR A 1 195 ? 2.258 -0.601 -13.366 1.00 96.44 195 THR A C 1
ATOM 1505 O O . THR A 1 195 ? 3.445 -0.699 -13.655 1.00 96.44 195 THR A O 1
ATOM 1508 N N . VAL A 1 196 ? 1.467 -1.671 -13.273 1.00 96.31 196 VAL A N 1
ATOM 1509 C CA . VAL A 1 196 ? 1.964 -3.049 -13.398 1.00 96.31 196 VAL A CA 1
ATOM 1510 C C . VAL A 1 196 ? 2.478 -3.342 -14.808 1.00 96.31 196 VAL A C 1
ATOM 1512 O O . VAL A 1 196 ? 3.463 -4.060 -14.957 1.00 96.31 196 VAL A O 1
ATOM 1515 N N . SER A 1 197 ? 1.882 -2.740 -15.841 1.00 94.75 197 SER A N 1
ATOM 1516 C CA . SER A 1 197 ? 2.400 -2.833 -17.212 1.00 94.75 197 SER A CA 1
ATOM 1517 C C . SER A 1 197 ? 3.709 -2.057 -17.427 1.00 94.75 197 SER A C 1
ATOM 1519 O O . SER A 1 197 ? 4.532 -2.455 -18.250 1.00 94.75 197 SER A O 1
ATOM 1521 N N . GLU A 1 198 ? 3.931 -0.977 -16.672 1.00 94.62 198 GLU A N 1
ATOM 1522 C CA . GLU A 1 198 ? 5.150 -0.164 -16.730 1.00 94.62 198 GLU A CA 1
ATOM 1523 C C . GLU A 1 198 ? 6.310 -0.789 -15.938 1.00 94.62 198 GLU A C 1
ATOM 1525 O O . GLU A 1 198 ? 7.466 -0.586 -16.308 1.00 94.62 198 GLU A O 1
ATOM 1530 N N . ILE A 1 199 ? 6.034 -1.568 -14.882 1.00 94.31 199 ILE A N 1
ATOM 1531 C CA . ILE A 1 199 ? 7.055 -2.158 -13.996 1.00 94.31 199 ILE A CA 1
ATOM 1532 C C . ILE A 1 199 ? 8.172 -2.877 -14.769 1.00 94.31 199 ILE A C 1
ATOM 1534 O O . ILE A 1 199 ? 9.332 -2.540 -14.526 1.00 94.31 199 ILE A O 1
ATOM 1538 N N . PRO A 1 200 ? 7.898 -3.811 -15.704 1.00 91.00 200 PRO A N 1
ATOM 1539 C CA . PRO A 1 200 ? 8.965 -4.489 -16.436 1.00 91.00 200 PRO A CA 1
ATOM 1540 C C . PRO A 1 200 ? 9.841 -3.535 -17.249 1.00 91.00 200 PRO A C 1
ATOM 1542 O O . PRO A 1 200 ? 11.045 -3.753 -17.348 1.00 91.00 200 PRO A O 1
ATOM 1545 N N . LEU A 1 201 ? 9.253 -2.465 -17.797 1.00 91.06 201 LEU A N 1
ATOM 1546 C CA . LEU A 1 201 ? 9.966 -1.454 -18.579 1.00 91.06 201 LEU A CA 1
ATOM 1547 C C . LEU A 1 201 ? 10.855 -0.584 -17.687 1.00 91.06 201 LEU A C 1
ATOM 1549 O O . LEU A 1 201 ? 12.007 -0.335 -18.029 1.00 91.06 201 LEU A O 1
ATOM 1553 N N . LEU A 1 202 ? 10.338 -0.155 -16.532 1.00 90.12 202 LEU A N 1
ATOM 1554 C CA . LEU A 1 202 ? 11.100 0.609 -15.538 1.00 90.12 202 LEU A CA 1
ATOM 1555 C C . LEU A 1 202 ? 12.222 -0.232 -14.923 1.00 90.12 202 LEU A C 1
ATOM 1557 O O . LEU A 1 202 ? 13.290 0.284 -14.609 1.00 90.12 202 LEU A O 1
ATOM 1561 N N . ALA A 1 203 ? 11.985 -1.534 -14.785 1.00 87.12 203 ALA A N 1
ATOM 1562 C CA . ALA A 1 203 ? 12.946 -2.471 -14.248 1.00 87.12 203 ALA A CA 1
ATOM 1563 C C . ALA A 1 203 ? 14.147 -2.706 -15.172 1.00 87.12 203 ALA A C 1
ATOM 1565 O O . ALA A 1 203 ? 15.179 -3.064 -14.619 1.00 87.12 203 ALA A O 1
ATOM 1566 N N . LEU A 1 204 ? 14.049 -2.470 -16.500 1.00 85.50 204 LEU A N 1
ATOM 1567 C CA . LEU A 1 204 ? 15.067 -2.801 -17.528 1.00 85.50 204 LEU A CA 1
ATOM 1568 C C . LEU A 1 204 ? 16.506 -2.402 -17.154 1.00 85.50 204 LEU A C 1
ATOM 1570 O O . LEU A 1 204 ? 17.470 -3.126 -17.433 1.00 85.50 204 LEU A O 1
ATOM 1574 N N . GLU A 1 205 ? 16.657 -1.257 -16.499 1.00 78.19 205 GLU A N 1
ATOM 1575 C CA . GLU A 1 205 ? 17.962 -0.722 -16.105 1.00 78.19 205 GLU A CA 1
ATOM 1576 C C . GLU A 1 205 ? 18.563 -1.430 -14.876 1.00 78.19 205 GLU A C 1
ATOM 1578 O O . GLU A 1 205 ? 19.774 -1.403 -14.674 1.00 78.19 205 GLU A O 1
ATOM 1583 N N . HIS A 1 206 ? 17.750 -2.172 -14.120 1.00 81.06 206 HIS A N 1
ATOM 1584 C CA . HIS A 1 206 ? 18.151 -3.007 -12.978 1.00 81.06 206 HIS A CA 1
ATOM 1585 C C . HIS A 1 206 ? 18.350 -4.476 -13.374 1.00 81.06 206 HIS A C 1
ATOM 1587 O O . HIS A 1 206 ? 18.261 -5.382 -12.543 1.00 81.06 206 HIS A O 1
ATOM 1593 N N . SER A 1 207 ? 18.627 -4.733 -14.657 1.00 67.88 207 SER A N 1
ATOM 1594 C CA . SER A 1 207 ? 18.682 -6.083 -15.232 1.00 67.88 207 SER A CA 1
ATOM 1595 C C . SER A 1 207 ? 19.732 -7.022 -14.656 1.00 67.88 207 SER A C 1
ATOM 1597 O O . SER A 1 207 ? 19.574 -8.236 -14.748 1.00 67.88 207 SER A O 1
ATOM 1599 N N . GLY A 1 208 ? 20.774 -6.476 -14.034 1.00 70.88 208 GLY A N 1
ATOM 1600 C CA . GLY A 1 208 ? 21.774 -7.267 -13.318 1.00 70.88 208 GLY A CA 1
ATOM 1601 C C . GLY A 1 208 ? 21.336 -7.728 -11.924 1.00 70.88 208 GLY A C 1
ATOM 1602 O O . GLY A 1 208 ? 21.973 -8.616 -11.366 1.00 70.88 208 GLY A O 1
ATOM 1603 N N . VAL A 1 209 ? 20.277 -7.136 -11.359 1.00 79.50 209 VAL A N 1
ATOM 1604 C CA . VAL A 1 209 ? 19.839 -7.357 -9.966 1.00 79.50 209 VAL A CA 1
ATOM 1605 C C . VAL A 1 209 ? 18.450 -8.004 -9.907 1.00 79.50 209 VAL A C 1
ATOM 1607 O O . VAL A 1 209 ? 18.181 -8.825 -9.029 1.00 79.50 209 VAL A O 1
ATOM 1610 N N . LEU A 1 210 ? 17.562 -7.668 -10.846 1.00 83.81 210 LEU A N 1
ATOM 1611 C CA . LEU A 1 210 ? 16.212 -8.220 -10.928 1.00 83.81 210 LEU A CA 1
ATOM 1612 C C . LEU A 1 210 ? 16.153 -9.465 -11.815 1.00 83.81 210 LEU A C 1
ATOM 1614 O O . LEU A 1 210 ? 16.651 -9.486 -12.936 1.00 83.81 210 LEU A O 1
ATOM 1618 N N . ASN A 1 211 ? 15.441 -10.486 -11.339 1.00 88.44 211 ASN A N 1
ATOM 1619 C CA . ASN A 1 211 ? 15.033 -11.613 -12.171 1.00 88.44 211 ASN A CA 1
ATOM 1620 C C . ASN A 1 211 ? 13.785 -11.217 -12.985 1.00 88.44 211 ASN A C 1
ATOM 1622 O O . ASN A 1 211 ? 12.680 -11.192 -12.435 1.00 88.44 211 ASN A O 1
ATOM 1626 N N . TYR A 1 212 ? 13.954 -10.895 -14.274 1.00 89.25 212 TYR A N 1
ATOM 1627 C CA . TYR A 1 212 ? 12.834 -10.473 -15.132 1.00 89.25 212 TYR A CA 1
ATOM 1628 C C . TYR A 1 212 ? 11.779 -11.531 -15.337 1.00 89.25 212 TYR A C 1
ATOM 1630 O O . TYR A 1 212 ? 10.610 -11.172 -15.372 1.00 89.25 212 TYR A O 1
ATOM 1638 N N . ASP A 1 213 ? 12.158 -12.798 -15.481 1.00 90.31 213 ASP A N 1
ATOM 1639 C CA . ASP A 1 213 ? 11.182 -13.859 -15.731 1.00 90.31 213 ASP A CA 1
ATOM 1640 C C . ASP A 1 213 ? 10.206 -13.938 -14.556 1.00 90.31 213 ASP A C 1
ATOM 1642 O O . ASP A 1 213 ? 8.988 -13.905 -14.739 1.00 90.31 213 ASP A O 1
ATOM 1646 N N . ARG A 1 214 ? 10.746 -13.890 -13.330 1.00 92.25 214 ARG A N 1
ATOM 1647 C CA . ARG A 1 214 ? 9.944 -13.816 -12.105 1.00 92.25 214 ARG A CA 1
ATOM 1648 C C . ARG A 1 214 ? 9.119 -12.527 -12.032 1.00 92.25 214 ARG A C 1
ATOM 1650 O O . ARG A 1 214 ? 7.962 -12.568 -11.624 1.00 92.25 214 ARG A O 1
ATOM 1657 N N . LEU A 1 215 ? 9.692 -11.380 -12.405 1.00 92.19 215 LEU A N 1
ATOM 1658 C CA . LEU A 1 215 ? 8.986 -10.093 -12.382 1.00 92.19 215 LEU A CA 1
ATOM 1659 C C . LEU A 1 215 ? 7.804 -10.073 -13.361 1.00 92.19 215 LEU A C 1
ATOM 1661 O O . LEU A 1 215 ? 6.705 -9.663 -12.989 1.00 92.19 215 LEU A O 1
ATOM 1665 N N . MET A 1 216 ? 8.025 -10.543 -14.587 1.00 93.06 216 MET A N 1
ATOM 1666 C CA . MET A 1 216 ? 7.013 -10.675 -15.633 1.00 93.06 216 MET A CA 1
ATOM 1667 C C . MET A 1 216 ? 5.904 -11.630 -15.204 1.00 93.06 216 MET A C 1
ATOM 1669 O O . MET A 1 216 ? 4.729 -11.307 -15.367 1.00 93.06 216 MET A O 1
ATOM 1673 N N . GLU A 1 217 ? 6.260 -12.767 -14.604 1.00 94.50 217 GLU A N 1
ATOM 1674 C CA . GLU A 1 217 ? 5.289 -13.711 -14.057 1.00 94.50 217 GLU A CA 1
ATOM 1675 C C . GLU A 1 217 ? 4.416 -13.058 -12.977 1.00 94.50 217 GLU A C 1
ATOM 1677 O O . GLU A 1 217 ? 3.191 -13.174 -13.021 1.00 94.50 217 GLU A O 1
ATOM 1682 N N . MET A 1 218 ? 5.013 -12.323 -12.036 1.00 94.00 218 MET A N 1
ATOM 1683 C CA . MET A 1 218 ? 4.263 -11.627 -10.987 1.00 94.00 218 MET A CA 1
ATOM 1684 C C . MET A 1 218 ? 3.349 -10.536 -11.546 1.00 94.00 218 MET A C 1
ATOM 1686 O O . MET A 1 218 ? 2.180 -10.473 -11.166 1.00 94.00 218 MET A O 1
ATOM 1690 N N . CYS A 1 219 ? 3.840 -9.724 -12.484 1.00 95.06 219 CYS A N 1
ATOM 1691 C CA . CYS A 1 219 ? 3.020 -8.717 -13.159 1.00 95.06 219 CYS A CA 1
ATOM 1692 C C . CYS A 1 219 ? 1.848 -9.373 -13.904 1.00 95.06 219 CYS A C 1
ATOM 1694 O O . CYS A 1 219 ? 0.709 -8.923 -13.787 1.00 95.06 219 CYS A O 1
ATOM 1696 N N . GLY A 1 220 ? 2.105 -10.482 -14.605 1.00 94.31 220 GLY A N 1
ATOM 1697 C CA . GLY A 1 220 ? 1.085 -11.265 -15.298 1.00 94.31 220 GLY A CA 1
ATOM 1698 C C . GLY A 1 220 ? 0.035 -11.847 -14.352 1.00 94.31 220 GLY A C 1
ATOM 1699 O O . GLY A 1 220 ? -1.154 -11.772 -14.650 1.00 94.31 220 GLY A O 1
ATOM 1700 N N . ARG A 1 221 ? 0.442 -12.365 -13.186 1.00 94.12 221 ARG A N 1
ATOM 1701 C CA . ARG A 1 221 ? -0.483 -12.865 -12.155 1.00 94.12 221 ARG A CA 1
ATOM 1702 C C . ARG A 1 221 ? -1.365 -11.754 -11.586 1.00 94.12 221 ARG A C 1
ATOM 1704 O O . ARG A 1 221 ? -2.568 -11.962 -11.465 1.00 94.12 221 ARG A O 1
ATOM 1711 N N . ILE A 1 222 ? -0.797 -10.583 -11.283 1.00 94.38 222 ILE A N 1
ATOM 1712 C CA . ILE A 1 222 ? -1.556 -9.428 -10.774 1.00 94.38 222 ILE A CA 1
ATOM 1713 C C . ILE A 1 222 ? -2.587 -8.971 -11.813 1.00 94.38 222 ILE A C 1
ATOM 1715 O O . ILE A 1 222 ? -3.775 -8.883 -11.507 1.00 94.38 222 ILE A O 1
ATOM 1719 N N . LEU A 1 223 ? -2.154 -8.737 -13.056 1.00 93.44 223 LEU A N 1
ATOM 1720 C CA . LEU A 1 223 ? -3.050 -8.316 -14.137 1.00 93.44 223 LEU A CA 1
ATOM 1721 C C . LEU A 1 223 ? -4.115 -9.376 -14.432 1.00 93.44 223 LEU A C 1
ATOM 1723 O O . LEU A 1 223 ? -5.290 -9.047 -14.559 1.00 93.44 223 LEU A O 1
ATOM 1727 N N . GLY A 1 224 ? -3.723 -10.649 -14.495 1.00 90.19 224 GLY A N 1
ATOM 1728 C CA . GLY A 1 224 ? -4.641 -11.761 -14.716 1.00 90.19 224 GLY A CA 1
ATOM 1729 C C . GLY A 1 224 ? -5.691 -11.877 -13.613 1.00 90.19 224 GLY A C 1
ATOM 1730 O O . GLY A 1 224 ? -6.867 -12.061 -13.919 1.00 90.19 224 GLY A O 1
ATOM 1731 N N . GLY A 1 225 ? -5.296 -11.713 -12.347 1.00 87.44 225 GLY A N 1
ATOM 1732 C CA . GLY A 1 225 ? -6.212 -11.752 -11.205 1.00 87.44 225 GLY A CA 1
ATOM 1733 C C . GLY A 1 225 ? -7.259 -10.641 -11.257 1.00 87.44 225 GLY A C 1
ATOM 1734 O O . GLY A 1 225 ? -8.448 -10.908 -11.082 1.00 87.44 225 GLY A O 1
ATOM 1735 N N . VAL A 1 226 ? -6.826 -9.423 -11.576 1.00 86.25 226 VAL A N 1
ATOM 1736 C CA . VAL A 1 226 ? -7.683 -8.231 -11.622 1.00 86.25 226 VAL A CA 1
ATOM 1737 C C . VAL A 1 226 ? -8.611 -8.223 -12.842 1.00 86.25 226 VAL A C 1
ATOM 1739 O O . VAL A 1 226 ? -9.785 -7.894 -12.727 1.00 86.25 226 VAL A O 1
ATOM 1742 N N . LEU A 1 227 ? -8.125 -8.632 -14.016 1.00 78.88 227 LEU A N 1
ATOM 1743 C CA . LEU A 1 227 ? -8.947 -8.674 -15.234 1.00 78.88 227 LEU A CA 1
ATOM 1744 C C . LEU A 1 227 ? -9.932 -9.850 -15.237 1.00 78.88 227 LEU A C 1
ATOM 1746 O O . LEU A 1 227 ? -10.996 -9.765 -15.841 1.00 78.88 227 LEU A O 1
ATOM 1750 N N . SER A 1 228 ? -9.604 -10.948 -14.551 1.00 74.38 228 SER A N 1
ATOM 1751 C CA . SER A 1 228 ? -10.527 -12.084 -14.420 1.00 74.38 228 SER A CA 1
ATOM 1752 C C . SER A 1 228 ? -11.654 -11.804 -13.425 1.00 74.38 228 SER A C 1
ATOM 1754 O O . SER A 1 228 ? -12.723 -12.404 -13.533 1.00 74.38 228 SER A O 1
ATOM 1756 N N . SER A 1 229 ? -11.441 -10.904 -12.463 1.00 58.88 229 SER A N 1
ATOM 1757 C CA . SER A 1 229 ? -12.475 -10.506 -11.500 1.00 58.88 229 SER A CA 1
ATOM 1758 C C . SER A 1 229 ? -13.524 -9.565 -12.103 1.00 58.88 229 SER A C 1
ATOM 1760 O O . SER A 1 229 ? -14.638 -9.549 -11.602 1.00 58.88 229 SER A O 1
ATOM 1762 N N . ASP A 1 230 ? -13.224 -8.904 -13.226 1.00 50.69 230 ASP A N 1
ATOM 1763 C CA . ASP A 1 230 ? -14.170 -8.090 -14.017 1.00 50.69 230 ASP A CA 1
ATOM 1764 C C . ASP A 1 230 ? -15.152 -8.949 -14.857 1.00 50.69 230 ASP A C 1
ATOM 1766 O O . ASP A 1 230 ? -16.053 -8.444 -15.520 1.00 50.69 230 ASP A O 1
ATOM 1770 N N . SER A 1 231 ? -14.971 -10.279 -14.859 1.00 40.50 231 SER A N 1
ATOM 1771 C CA . SER A 1 231 ? -15.784 -11.240 -15.627 1.00 40.50 231 SER A CA 1
ATOM 1772 C C . SER A 1 231 ? -16.763 -12.072 -14.782 1.00 40.50 231 SER A C 1
ATOM 1774 O O . SER A 1 231 ? -17.334 -13.043 -15.288 1.00 40.50 231 SER A O 1
ATOM 1776 N N . ARG A 1 232 ? -16.951 -11.721 -13.505 1.00 40.22 232 ARG A N 1
ATOM 1777 C CA . ARG A 1 232 ? -17.909 -12.355 -12.582 1.00 40.22 232 ARG A CA 1
ATOM 1778 C C . ARG A 1 232 ? -18.925 -11.344 -12.081 1.00 40.22 232 ARG A C 1
ATOM 1780 O O . ARG A 1 232 ? -20.093 -11.761 -11.934 1.00 40.22 232 ARG A O 1
#